Protein AF-C5F2N8-F1 (afdb_monomer)

Secondary structure (DSSP, 8-state):
-EEEEES-GGGT--HHHHHHHHHHHHH-TT-EEEEES-S-HHHHHHHHHHTT-GGGEEEEES--HHHHTTT-SEEE--SSS--SHHHHHHHHTT-EEEB---SHHHHHHHHS---HHHHHHHTSSSEEEEETTGGG--TT-BTHHHHHT-TTEEEEEEGGGTTGGGGS--TT-EEEEE-TTS-HHHH-SEEEEEETTEEEEEEE--SSS--SGGGGGGGB-SSHHHHHIIIIIIHH-GGGB-TTS-BGGGGGB-SSHHHHHHHHHHHHH-HHHHHHHHHHHHHHHHHHHHHHHHHHHHHHHHHH-

Organism: NCBI:txid537972

Structure (mmCIF, N/CA/C/O backbone):
data_AF-C5F2N8-F1
#
_entry.id   AF-C5F2N8-F1
#
loop_
_atom_site.group_PDB
_atom_site.id
_atom_site.type_symbol
_atom_site.label_atom_id
_atom_site.label_alt_id
_atom_site.label_comp_id
_atom_site.label_asym_id
_atom_site.label_entity_id
_atom_site.label_seq_id
_atom_site.pdbx_PDB_ins_code
_atom_site.Cartn_x
_atom_site.Cartn_y
_atom_site.Cartn_z
_atom_site.occupancy
_atom_site.B_iso_or_equiv
_atom_site.auth_seq_id
_atom_site.auth_comp_id
_atom_site.auth_asym_id
_atom_site.auth_atom_id
_atom_site.pdbx_PDB_model_num
ATOM 1 N N . MET A 1 1 ? -22.319 -1.283 13.330 1.00 95.25 1 MET A N 1
ATOM 2 C CA . MET A 1 1 ? -20.998 -1.662 12.779 1.00 95.25 1 MET A CA 1
ATOM 3 C C . MET A 1 1 ? -20.092 -2.014 13.938 1.00 95.25 1 MET A C 1
ATOM 5 O O . MET A 1 1 ? -20.030 -1.238 14.888 1.00 95.25 1 MET A O 1
ATOM 9 N N . VAL A 1 2 ? -19.415 -3.150 13.874 1.00 98.00 2 VAL A N 1
ATOM 10 C CA . VAL A 1 2 ? -18.443 -3.588 14.873 1.00 98.00 2 VAL A CA 1
ATOM 11 C C . VAL A 1 2 ? -17.042 -3.344 14.330 1.00 98.00 2 VAL A C 1
ATOM 13 O O . VAL A 1 2 ? -16.569 -4.044 13.438 1.00 98.00 2 VAL A O 1
ATOM 16 N N . LEU A 1 3 ? -16.379 -2.330 14.866 1.00 98.56 3 LEU A N 1
ATOM 17 C CA . LEU A 1 3 ? -14.953 -2.113 14.661 1.00 98.56 3 LEU A CA 1
ATOM 18 C C . LEU A 1 3 ? -14.189 -2.932 15.696 1.00 98.56 3 LEU A C 1
ATOM 20 O O . LEU A 1 3 ? -14.702 -3.174 16.794 1.00 98.56 3 LEU A O 1
ATOM 24 N N . GLY A 1 4 ? -12.961 -3.336 15.401 1.00 97.88 4 GLY A N 1
ATOM 25 C CA . GLY A 1 4 ? -12.173 -3.952 16.453 1.00 97.88 4 GLY A CA 1
ATOM 26 C C . GLY A 1 4 ? -10.775 -4.371 16.074 1.00 97.88 4 GLY A C 1
ATOM 27 O O . GLY A 1 4 ? -10.353 -4.297 14.925 1.00 97.88 4 GLY A O 1
ATOM 28 N N . VAL A 1 5 ? -10.071 -4.832 17.094 1.00 97.62 5 VAL A N 1
ATOM 29 C CA . VAL A 1 5 ? -8.717 -5.360 17.013 1.00 97.62 5 VAL A CA 1
ATOM 30 C C . VAL A 1 5 ? -8.588 -6.511 18.001 1.00 97.62 5 VAL A C 1
ATOM 32 O O . VAL A 1 5 ? -9.174 -6.492 19.087 1.00 97.62 5 VAL A O 1
ATOM 35 N N . ILE A 1 6 ? -7.821 -7.525 17.614 1.00 96.94 6 ILE A N 1
ATOM 36 C CA . ILE A 1 6 ? -7.491 -8.666 18.465 1.00 96.94 6 ILE A CA 1
ATOM 37 C C . ILE A 1 6 ? -5.971 -8.703 18.612 1.00 96.94 6 ILE A C 1
ATOM 39 O O . ILE A 1 6 ? -5.255 -8.712 17.610 1.00 96.94 6 ILE A O 1
ATOM 43 N N . GLY A 1 7 ? -5.460 -8.713 19.841 1.00 94.88 7 GLY A N 1
ATOM 44 C CA . GLY A 1 7 ? -4.021 -8.784 20.090 1.00 94.88 7 GLY A CA 1
ATOM 45 C C . GLY A 1 7 ? -3.611 -8.250 21.458 1.00 94.88 7 GLY A C 1
ATOM 46 O O . GLY A 1 7 ? -4.431 -8.007 22.338 1.00 94.88 7 GLY A O 1
ATOM 47 N N . ARG A 1 8 ? -2.306 -8.053 21.661 1.00 95.06 8 ARG A N 1
ATOM 48 C CA . ARG A 1 8 ? -1.803 -7.448 22.903 1.00 95.06 8 ARG A CA 1
ATOM 49 C C . ARG A 1 8 ? -2.293 -6.003 23.014 1.00 95.06 8 ARG A C 1
ATOM 51 O O . ARG A 1 8 ? -1.958 -5.178 22.165 1.00 95.06 8 ARG A O 1
ATOM 58 N N . LEU A 1 9 ? -2.984 -5.674 24.104 1.00 96.06 9 LEU A N 1
ATOM 59 C CA . LEU A 1 9 ? -3.576 -4.350 24.325 1.00 96.06 9 LEU A CA 1
ATOM 60 C C . LEU A 1 9 ? -2.536 -3.240 24.516 1.00 96.06 9 LEU A C 1
ATOM 62 O O . LEU A 1 9 ? -2.872 -2.076 24.359 1.00 96.06 9 LEU A O 1
ATOM 66 N N . VAL A 1 10 ? -1.262 -3.574 24.752 1.00 95.69 10 VAL A N 1
ATOM 67 C CA . VAL A 1 10 ? -0.164 -2.586 24.709 1.00 95.69 10 VAL A CA 1
ATOM 68 C C . VAL A 1 10 ? -0.101 -1.836 23.371 1.00 95.69 10 VAL A C 1
ATOM 70 O O . VAL A 1 10 ? 0.328 -0.694 23.335 1.00 95.69 10 VAL A O 1
ATOM 73 N N . LYS A 1 11 ? -0.559 -2.456 22.273 1.00 95.81 11 LYS A N 1
ATOM 74 C CA . LYS A 1 11 ? -0.617 -1.826 20.946 1.00 95.81 11 LYS A CA 1
ATOM 75 C C . LYS A 1 11 ? -1.822 -0.897 20.774 1.00 95.81 11 LYS A C 1
ATOM 77 O O . LYS A 1 11 ? -1.799 -0.016 19.928 1.00 95.81 11 LYS A O 1
ATOM 82 N N . VAL A 1 12 ? -2.870 -1.119 21.566 1.00 97.31 12 VAL A N 1
ATOM 83 C CA . VAL A 1 12 ? -4.069 -0.268 21.631 1.00 97.31 12 VAL A CA 1
ATOM 84 C C . VAL A 1 12 ? -3.825 0.938 22.537 1.00 97.31 12 VAL A C 1
ATOM 86 O O . VAL A 1 12 ? -4.457 1.972 22.357 1.00 97.31 12 VAL A O 1
ATOM 89 N N . ASP A 1 13 ? -2.902 0.823 23.495 1.00 96.62 13 ASP A N 1
ATOM 90 C CA . ASP A 1 13 ? -2.493 1.888 24.415 1.00 96.62 13 ASP A CA 1
ATOM 91 C C . ASP A 1 13 ? -1.618 2.961 23.729 1.00 96.62 13 ASP A C 1
ATOM 93 O O . ASP A 1 13 ? -0.483 3.223 24.118 1.00 96.62 13 ASP A O 1
ATOM 97 N N . SER A 1 14 ? -2.161 3.577 22.682 1.00 96.56 14 SER A N 1
ATOM 98 C CA . SER A 1 14 ? -1.567 4.657 21.893 1.00 96.56 14 SER A CA 1
ATOM 99 C C . SER A 1 14 ? -2.566 5.810 21.837 1.00 96.56 14 SER A C 1
ATOM 101 O O . SER A 1 14 ? -3.718 5.607 21.449 1.00 96.56 14 SER A O 1
ATOM 103 N N . ASP A 1 15 ? -2.147 7.002 22.268 1.00 97.75 15 ASP A N 1
ATOM 104 C CA . ASP A 1 15 ? -3.034 8.173 22.319 1.00 97.75 15 ASP A CA 1
ATOM 105 C C . ASP A 1 15 ? -3.499 8.556 20.910 1.00 97.75 15 ASP A C 1
ATOM 107 O O . ASP A 1 15 ? -4.699 8.634 20.669 1.00 97.75 15 ASP A O 1
ATOM 111 N N . GLU A 1 16 ? -2.568 8.636 19.956 1.00 97.06 16 GLU A N 1
ATOM 112 C CA . GLU A 1 16 ? -2.851 8.954 18.551 1.00 97.06 16 GLU A CA 1
ATOM 113 C C . GLU A 1 16 ? -3.837 7.955 17.910 1.00 97.06 16 GLU A C 1
ATOM 115 O O . GLU A 1 16 ? -4.793 8.339 17.231 1.00 97.06 16 GLU A O 1
ATOM 120 N N . TYR A 1 17 ? -3.653 6.654 18.166 1.00 98.06 17 TYR A N 1
ATOM 121 C CA . TYR A 1 17 ? -4.560 5.620 17.662 1.00 98.06 17 TYR A CA 1
ATOM 122 C C . TYR A 1 17 ? -5.960 5.742 18.274 1.00 98.06 17 TYR A C 1
ATOM 124 O O . TYR A 1 17 ? -6.962 5.721 17.555 1.00 98.06 17 TYR A O 1
ATOM 132 N N . LEU A 1 18 ? -6.052 5.879 19.601 1.00 98.56 18 LEU A N 1
ATOM 133 C CA . LEU A 1 18 ? -7.335 5.987 20.297 1.00 98.56 18 LEU A CA 1
ATOM 134 C C . LEU A 1 18 ? -8.077 7.275 19.933 1.00 98.56 18 LEU A C 1
ATOM 136 O O . LEU A 1 18 ? -9.303 7.248 19.824 1.00 98.56 18 LEU A O 1
ATOM 140 N N . GLU A 1 19 ? -7.362 8.374 19.700 1.00 98.62 19 GLU A N 1
ATOM 141 C CA . GLU A 1 19 ? -7.921 9.621 19.175 1.00 98.62 19 GLU A CA 1
ATOM 142 C C . GLU A 1 19 ? -8.547 9.408 17.794 1.00 98.62 19 GLU A C 1
ATOM 144 O O . GLU A 1 19 ? -9.703 9.788 17.598 1.00 98.62 19 GLU A O 1
ATOM 149 N N . CYS A 1 20 ? -7.865 8.704 16.882 1.00 98.50 20 CYS A N 1
ATOM 150 C CA . CYS A 1 20 ? -8.416 8.352 15.568 1.00 98.50 20 CYS A CA 1
ATOM 151 C C . CYS A 1 20 ? -9.681 7.490 15.672 1.00 98.50 20 CYS A C 1
ATOM 153 O O . CYS A 1 20 ? -10.677 7.739 14.985 1.00 98.50 20 CYS A O 1
ATOM 155 N N . ILE A 1 21 ? -9.672 6.479 16.546 1.00 98.62 21 ILE A N 1
ATOM 156 C CA . ILE A 1 21 ? -10.856 5.649 16.796 1.00 98.62 21 ILE A CA 1
ATOM 157 C C . ILE A 1 21 ? -11.996 6.497 17.371 1.00 98.62 21 ILE A C 1
ATOM 159 O O . ILE A 1 21 ? -13.133 6.388 16.908 1.00 98.62 21 ILE A O 1
ATOM 163 N N . ALA A 1 22 ? -11.710 7.380 18.328 1.00 98.69 22 ALA A N 1
ATOM 164 C CA . ALA A 1 22 ? -12.715 8.237 18.945 1.00 98.69 22 ALA A CA 1
ATOM 165 C C . ALA A 1 22 ? -13.333 9.228 17.952 1.00 98.69 22 ALA A C 1
ATOM 167 O O . ALA A 1 22 ? -14.555 9.373 17.917 1.00 98.69 22 ALA A O 1
ATOM 168 N N . GLU A 1 23 ? -12.506 9.873 17.130 1.00 98.62 23 GLU A N 1
ATOM 169 C CA . GLU A 1 23 ? -12.897 10.728 16.004 1.00 98.62 23 GLU A CA 1
ATOM 170 C C . GLU A 1 23 ? -13.924 10.035 15.099 1.00 98.62 23 GLU A C 1
ATOM 172 O O . GLU A 1 23 ? -15.019 10.554 14.857 1.00 98.62 23 GLU A O 1
ATOM 177 N N . VAL A 1 24 ? -13.602 8.823 14.641 1.00 98.50 24 VAL A N 1
ATOM 178 C CA . VAL A 1 24 ? -14.479 8.033 13.771 1.00 98.50 24 VAL A CA 1
ATOM 179 C C . VAL A 1 24 ? -15.755 7.629 14.505 1.00 98.50 24 VAL A C 1
ATOM 181 O O . VAL A 1 24 ? -16.854 7.827 13.989 1.00 98.50 24 VAL A O 1
ATOM 184 N N . MET A 1 25 ? -15.652 7.100 15.725 1.00 98.50 25 MET A N 1
ATOM 185 C CA . MET A 1 25 ? -16.820 6.653 16.487 1.00 98.50 25 MET A CA 1
ATOM 186 C C . MET A 1 25 ? -17.782 7.796 16.826 1.00 98.50 25 MET A C 1
ATOM 188 O O . MET A 1 25 ? -18.986 7.559 16.938 1.00 98.50 25 MET A O 1
ATOM 192 N N . LYS A 1 26 ? -17.288 9.025 17.014 1.00 98.00 26 LYS A N 1
ATOM 193 C CA . LYS A 1 26 ? -18.125 10.222 17.211 1.00 98.00 26 LYS A CA 1
ATOM 194 C C . LYS A 1 26 ? -18.878 10.599 15.936 1.00 98.00 26 LYS A C 1
ATOM 196 O O . LYS A 1 26 ? -20.054 10.939 16.018 1.00 98.00 26 LYS A O 1
ATOM 201 N N . LYS A 1 27 ? -18.231 10.484 14.770 1.00 97.88 27 LYS A N 1
ATOM 202 C CA . LYS A 1 27 ? -18.851 10.705 13.448 1.00 97.88 27 LYS A CA 1
ATOM 203 C C . LYS A 1 27 ? -19.888 9.626 13.100 1.00 97.88 27 LYS A C 1
ATOM 205 O O . LYS A 1 27 ? -20.862 9.918 12.413 1.00 97.88 27 LYS A O 1
ATOM 210 N N . HIS A 1 28 ? -19.713 8.405 13.607 1.00 97.94 28 HIS A N 1
ATOM 211 C CA . HIS A 1 28 ? -20.566 7.248 13.316 1.00 97.94 28 HIS A CA 1
ATOM 212 C C . HIS A 1 28 ? -21.188 6.674 14.598 1.00 97.94 28 HIS A C 1
ATOM 214 O O . HIS A 1 28 ? -20.708 5.696 15.165 1.00 97.94 28 HIS A O 1
ATOM 220 N N . SER A 1 29 ? -22.289 7.263 15.071 1.00 94.94 29 SER A N 1
ATOM 221 C CA . SER A 1 29 ? -22.898 6.930 16.376 1.00 94.94 29 SER A CA 1
ATOM 222 C C . SER A 1 29 ? -23.304 5.455 16.546 1.00 94.94 29 SER A C 1
ATOM 224 O O . SER A 1 29 ? -23.266 4.936 17.660 1.00 94.94 29 SER A O 1
ATOM 226 N N . ASN A 1 30 ? -23.602 4.753 15.447 1.00 95.44 30 ASN A N 1
ATOM 227 C CA . ASN A 1 30 ? -23.986 3.333 15.428 1.00 95.44 30 ASN A CA 1
ATOM 228 C C . ASN A 1 30 ? -22.791 2.353 15.351 1.00 95.44 30 ASN A C 1
ATOM 230 O O . ASN A 1 30 ? -22.960 1.169 15.022 1.00 95.44 30 ASN A O 1
ATOM 234 N N . THR A 1 31 ? -21.565 2.827 15.592 1.00 98.00 31 THR A N 1
ATOM 235 C CA . THR A 1 31 ? -20.382 1.965 15.716 1.00 98.00 31 THR A CA 1
ATOM 236 C C . THR A 1 31 ? -20.127 1.593 17.168 1.00 98.00 31 THR A C 1
ATOM 238 O O . THR A 1 31 ? -20.209 2.451 18.049 1.00 98.00 31 THR A O 1
ATOM 241 N N . ILE A 1 32 ? -19.700 0.358 17.396 1.00 98.62 32 ILE A N 1
ATOM 242 C CA . ILE A 1 32 ? -19.003 -0.045 18.620 1.00 98.62 32 ILE A CA 1
ATOM 243 C C . ILE A 1 32 ? -17.564 -0.427 18.276 1.00 98.62 32 ILE A C 1
ATOM 245 O O . ILE A 1 32 ? -17.276 -0.753 17.121 1.00 98.62 32 ILE A O 1
ATOM 249 N N . PHE A 1 33 ? -16.682 -0.405 19.269 1.00 98.69 33 PHE A N 1
ATOM 250 C CA . PHE A 1 33 ? -15.300 -0.846 19.133 1.00 98.69 33 PHE A CA 1
ATOM 251 C C . PHE A 1 33 ? -14.996 -1.975 20.116 1.00 98.69 33 PHE A C 1
ATOM 253 O O . PHE A 1 33 ? -15.305 -1.858 21.300 1.00 98.69 33 PHE A O 1
ATOM 260 N N . ILE A 1 34 ? -14.383 -3.056 19.635 1.00 98.31 34 ILE A N 1
ATOM 261 C CA . ILE A 1 34 ? -13.931 -4.184 20.453 1.00 98.31 34 ILE A CA 1
ATOM 262 C C . ILE A 1 34 ? -12.401 -4.238 20.430 1.00 98.31 34 ILE A C 1
ATOM 264 O O . ILE A 1 34 ? -11.801 -4.523 19.396 1.00 98.31 34 ILE A O 1
ATOM 268 N N . ALA A 1 35 ? -11.771 -4.018 21.581 1.00 98.00 35 ALA A N 1
ATOM 269 C CA . ALA A 1 35 ? -10.348 -4.258 21.801 1.00 98.00 35 ALA A CA 1
ATOM 270 C C . ALA A 1 35 ? -10.173 -5.553 22.607 1.00 98.00 35 ALA A C 1
ATOM 272 O O . ALA A 1 35 ? -10.235 -5.547 23.840 1.00 98.00 35 ALA A O 1
ATOM 273 N N . ALA A 1 36 ? -9.992 -6.677 21.914 1.00 97.25 36 ALA A N 1
ATOM 274 C CA . ALA A 1 36 ? -9.863 -7.986 22.544 1.00 97.25 36 ALA A CA 1
ATOM 275 C C . ALA A 1 36 ? -8.393 -8.388 22.738 1.00 97.25 36 ALA A C 1
ATOM 27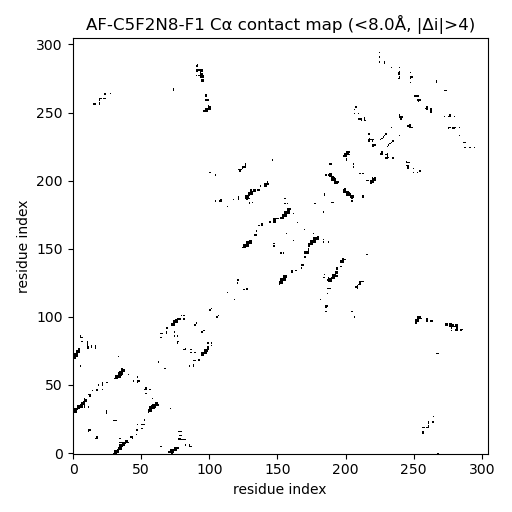7 O O . ALA A 1 36 ? -7.566 -8.254 21.836 1.00 97.25 36 ALA A O 1
ATOM 278 N N . GLY A 1 37 ? -8.080 -8.921 23.916 1.00 95.12 37 GLY A N 1
ATOM 279 C CA . GLY A 1 37 ? -6.768 -9.429 24.293 1.00 95.12 37 GLY A CA 1
ATOM 280 C C . GLY A 1 37 ? -6.357 -9.048 25.713 1.00 95.12 37 GLY A C 1
ATOM 281 O O . GLY A 1 37 ? -7.192 -8.755 26.567 1.00 95.12 37 GLY A O 1
ATOM 282 N N . SER A 1 38 ? -5.052 -9.079 25.978 1.00 92.50 38 SER A N 1
ATOM 283 C CA . SER A 1 38 ? -4.472 -8.860 27.308 1.00 92.50 38 SER A CA 1
ATOM 284 C C . SER A 1 38 ? -3.561 -7.630 27.359 1.00 92.50 38 SER A C 1
ATOM 286 O O . SER A 1 38 ? -2.875 -7.296 26.389 1.00 92.50 38 SER A O 1
ATOM 288 N N . GLY A 1 39 ? -3.545 -6.943 28.503 1.00 92.56 39 GLY A N 1
ATOM 289 C CA . GLY A 1 39 ? -2.697 -5.778 28.774 1.00 92.56 39 GLY A CA 1
ATOM 290 C C . GLY A 1 39 ? -3.293 -4.872 29.852 1.00 92.56 39 GLY A C 1
ATOM 291 O O . GLY A 1 39 ? -4.176 -5.288 30.601 1.00 92.56 39 GLY A O 1
ATOM 292 N N . ASN A 1 40 ? -2.812 -3.631 29.941 1.00 93.19 40 ASN A N 1
ATOM 293 C CA . ASN A 1 40 ? -3.209 -2.688 30.987 1.00 93.19 40 ASN A CA 1
ATOM 294 C C . ASN A 1 40 ? -4.565 -2.015 30.684 1.00 93.19 40 ASN A C 1
ATOM 296 O O . ASN A 1 40 ? -4.644 -0.839 30.329 1.00 93.19 40 ASN A O 1
ATOM 300 N N . MET A 1 41 ? -5.652 -2.780 30.819 1.00 96.19 41 MET A N 1
ATOM 301 C CA . MET A 1 41 ? -7.020 -2.313 30.556 1.00 96.19 41 MET A CA 1
ATOM 302 C C . MET A 1 41 ? -7.427 -1.074 31.376 1.00 96.19 41 MET A C 1
ATOM 304 O O . MET A 1 41 ? -8.097 -0.218 30.802 1.00 96.19 41 MET A O 1
ATOM 308 N N . PRO A 1 42 ? -7.048 -0.913 32.665 1.00 97.12 42 PRO A N 1
ATOM 309 C CA . PRO A 1 42 ? -7.367 0.303 33.418 1.00 97.12 42 PRO A CA 1
ATOM 310 C C . PRO A 1 42 ? -6.821 1.592 32.788 1.00 97.12 42 PRO A C 1
ATOM 312 O O . PRO A 1 42 ? -7.520 2.605 32.764 1.00 97.12 42 PRO A O 1
ATOM 315 N N . VAL A 1 43 ? -5.599 1.560 32.240 1.00 97.25 43 VAL A N 1
ATOM 316 C CA . VAL A 1 43 ? -4.996 2.728 31.574 1.00 97.25 43 VAL A CA 1
ATOM 317 C C . VAL A 1 43 ? -5.766 3.085 30.307 1.00 97.25 43 VAL A C 1
ATOM 319 O O . VAL A 1 43 ? -6.170 4.236 30.143 1.00 97.25 43 VAL A O 1
ATOM 322 N N . ILE A 1 44 ? -6.050 2.093 29.460 1.00 97.94 44 ILE A N 1
ATOM 323 C CA . ILE A 1 44 ? -6.830 2.289 28.230 1.00 97.94 44 ILE A CA 1
ATOM 324 C C . ILE A 1 44 ? -8.236 2.798 28.570 1.00 97.94 44 ILE A C 1
ATOM 326 O O . ILE A 1 44 ? -8.709 3.743 27.944 1.00 97.94 44 ILE A O 1
ATOM 330 N N . ARG A 1 45 ? -8.877 2.244 29.612 1.00 97.88 45 ARG A N 1
ATOM 331 C CA . ARG A 1 45 ? -10.205 2.668 30.084 1.00 97.88 45 ARG A CA 1
ATOM 332 C C . ARG A 1 45 ? -10.240 4.162 30.414 1.00 97.88 45 ARG A C 1
ATOM 334 O O . ARG A 1 45 ? -11.092 4.884 29.908 1.00 97.88 45 ARG A O 1
ATOM 341 N N . LYS A 1 46 ? -9.251 4.647 31.167 1.00 98.25 46 LYS A N 1
ATOM 342 C CA . LYS A 1 46 ? -9.121 6.072 31.502 1.00 98.25 46 LYS A CA 1
ATOM 343 C C . LYS A 1 46 ? -8.966 6.957 30.258 1.00 98.25 46 LYS A C 1
ATOM 345 O O . LYS A 1 46 ? -9.466 8.081 30.243 1.00 98.25 46 LYS A O 1
ATOM 350 N N . LYS A 1 47 ? -8.269 6.484 29.218 1.00 98.44 47 LYS A N 1
ATOM 351 C CA . LYS A 1 47 ? -8.116 7.213 27.947 1.00 98.44 47 LYS A CA 1
ATOM 352 C C . LYS A 1 47 ? -9.440 7.281 27.180 1.00 98.44 47 LYS A C 1
ATOM 354 O O . LYS A 1 47 ? -9.862 8.369 26.799 1.00 98.44 47 LYS A O 1
ATOM 359 N N . VAL A 1 48 ? -10.144 6.158 27.023 1.00 98.12 48 VAL A N 1
ATOM 360 C CA . VAL A 1 48 ? -11.428 6.118 26.292 1.00 98.12 48 VAL A CA 1
ATOM 361 C C . VAL A 1 48 ? -12.557 6.866 27.011 1.00 98.12 48 VAL A C 1
ATOM 363 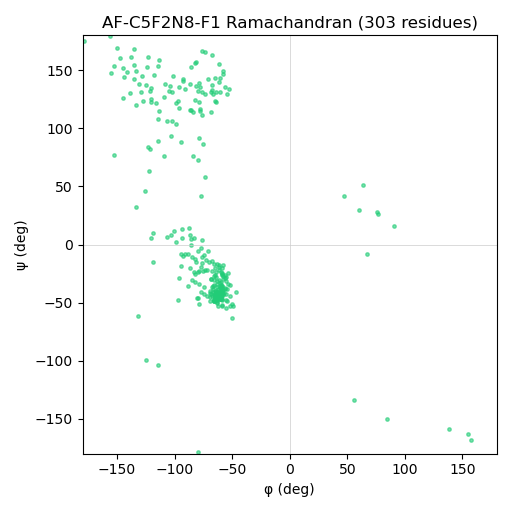O O . VAL A 1 48 ? -13.428 7.436 26.351 1.00 98.12 48 VAL A O 1
ATOM 366 N N . GLU A 1 49 ? -12.525 6.926 28.346 1.00 98.38 49 GLU A N 1
ATOM 367 C CA . GLU A 1 49 ? -13.412 7.772 29.157 1.00 98.38 49 GLU A CA 1
ATOM 368 C C . GLU A 1 49 ? -13.190 9.256 28.861 1.00 98.38 49 GLU A C 1
ATOM 370 O O . GLU A 1 49 ? -14.142 9.958 28.527 1.00 98.38 49 GLU A O 1
ATOM 375 N N . LYS A 1 50 ? -11.934 9.723 28.888 1.00 98.44 50 LYS A N 1
ATOM 376 C CA . LYS A 1 50 ? -11.585 11.109 28.523 1.00 98.44 50 LYS A CA 1
ATOM 377 C C . LYS A 1 50 ? -11.988 11.458 27.092 1.00 98.44 50 LYS A C 1
ATOM 379 O O . LYS A 1 50 ? -12.395 12.583 26.824 1.00 98.44 50 LYS A O 1
ATOM 384 N N . LEU A 1 51 ? -11.884 10.495 26.178 1.00 98.50 51 LEU A N 1
ATOM 385 C CA . LEU A 1 51 ? -12.275 10.663 24.780 1.00 98.50 51 LEU A CA 1
ATOM 386 C C . LEU A 1 51 ? -13.798 10.626 24.572 1.00 98.50 51 LEU A C 1
ATOM 388 O O . LEU A 1 51 ? -14.256 10.982 23.484 1.00 98.50 51 LEU A O 1
ATOM 392 N N . GLY A 1 52 ? -14.585 10.241 25.583 1.00 98.06 52 GLY A N 1
ATOM 393 C CA . GLY A 1 52 ? -16.048 10.226 25.533 1.00 98.06 52 GLY A CA 1
ATOM 394 C C . GLY A 1 52 ? -16.641 9.066 24.727 1.00 98.06 52 GLY A C 1
ATOM 395 O O . GLY A 1 52 ? -17.719 9.214 24.154 1.00 98.06 52 GLY A O 1
ATOM 396 N N . ILE A 1 53 ? -15.942 7.927 24.639 1.00 98.12 53 ILE A N 1
ATOM 397 C CA . ILE A 1 53 ? -16.386 6.753 23.859 1.00 98.12 53 ILE A CA 1
ATOM 398 C C . ILE A 1 53 ? -16.569 5.475 24.696 1.00 98.12 53 ILE A C 1
ATOM 400 O O . ILE A 1 53 ? -16.868 4.426 24.130 1.00 98.12 53 ILE A O 1
ATOM 404 N N . SER A 1 54 ? -16.423 5.559 26.025 1.00 97.69 54 SER A N 1
ATOM 405 C CA . SER A 1 54 ? -16.427 4.407 26.949 1.00 97.69 54 SER A CA 1
ATOM 406 C C . SER A 1 54 ? -17.646 3.485 26.784 1.00 97.69 54 SER A C 1
ATOM 408 O O . SER A 1 54 ? -17.483 2.276 26.651 1.00 97.69 54 SER A O 1
ATOM 410 N N . GLU A 1 55 ? -18.854 4.049 26.661 1.00 97.81 55 GLU A N 1
ATOM 411 C CA . GLU A 1 55 ? -20.117 3.294 26.512 1.00 97.81 55 GLU A CA 1
ATOM 412 C C . GLU A 1 55 ? -20.185 2.409 25.255 1.00 97.81 55 GLU A C 1
ATOM 414 O O . GLU A 1 55 ? -21.006 1.500 25.159 1.00 97.81 55 GLU A O 1
ATOM 419 N N . ARG A 1 56 ? -19.335 2.681 24.259 1.00 98.25 56 ARG A N 1
ATOM 420 C CA . ARG A 1 56 ? -19.277 1.940 22.990 1.00 98.25 56 ARG A CA 1
ATOM 421 C C . ARG A 1 56 ? -17.919 1.277 22.761 1.00 98.25 56 ARG A C 1
ATOM 423 O O . ARG A 1 56 ? -17.675 0.786 21.658 1.00 98.25 56 ARG A O 1
ATOM 430 N N . PHE A 1 57 ? -17.045 1.267 23.768 1.00 98.56 57 PHE A N 1
ATOM 431 C CA . PHE A 1 57 ? -15.703 0.695 23.704 1.00 98.56 57 PHE A CA 1
ATOM 432 C C . PHE A 1 57 ? -15.589 -0.504 24.652 1.00 98.56 57 PHE A C 1
ATOM 434 O O . PHE A 1 57 ? -15.528 -0.370 25.874 1.00 98.56 57 PHE A O 1
ATOM 441 N N . PHE A 1 58 ? -15.533 -1.701 24.079 1.00 98.12 58 PHE A N 1
ATOM 442 C CA . PHE A 1 58 ? -15.555 -2.961 24.809 1.00 98.12 58 PHE A CA 1
ATOM 443 C C . PHE A 1 58 ? -14.170 -3.596 24.848 1.00 98.12 58 PHE A C 1
ATOM 445 O O . PHE A 1 58 ? -13.504 -3.750 23.826 1.00 98.12 58 PHE A O 1
ATOM 452 N N . MET A 1 59 ? -13.758 -4.019 26.041 1.00 97.62 59 MET A N 1
ATOM 453 C CA . MET A 1 59 ? -12.520 -4.763 26.262 1.00 97.62 59 MET A CA 1
ATOM 454 C C . MET A 1 59 ? -12.862 -6.090 26.950 1.00 97.62 59 MET A C 1
ATOM 456 O O . MET A 1 59 ? -12.824 -6.151 28.178 1.00 97.62 59 MET A O 1
ATOM 460 N N . PRO A 1 60 ? -13.253 -7.139 26.201 1.00 96.56 60 PRO A N 1
ATOM 461 C CA . PRO A 1 60 ? -13.709 -8.408 26.779 1.00 96.56 60 PRO A CA 1
ATOM 462 C C . PRO A 1 60 ? -12.584 -9.237 27.425 1.00 96.56 60 PRO A C 1
ATOM 464 O O . PRO A 1 60 ? -12.857 -10.260 28.042 1.00 96.56 60 PRO A O 1
ATOM 467 N N . GLY A 1 61 ? -11.325 -8.809 27.302 1.00 95.88 61 GLY A N 1
ATOM 468 C CA . GLY A 1 61 ? -10.167 -9.590 27.729 1.00 95.88 61 GLY A CA 1
ATOM 469 C C . GLY A 1 61 ? -9.742 -10.583 26.651 1.00 95.88 61 GLY A C 1
ATOM 470 O O . GLY A 1 61 ? -9.905 -10.314 25.460 1.00 95.88 61 GLY A O 1
ATOM 471 N N . PHE A 1 62 ? -9.163 -11.711 27.061 1.00 93.44 62 PHE A N 1
ATOM 472 C CA . PHE A 1 62 ? -8.722 -12.762 26.143 1.00 93.44 62 PHE A CA 1
ATOM 473 C C . PHE A 1 62 ? -9.918 -13.442 25.461 1.00 93.44 62 PHE A C 1
ATOM 475 O O . PHE A 1 62 ? -10.915 -13.747 26.111 1.00 93.44 62 PHE A O 1
ATOM 482 N N . VAL A 1 63 ? -9.807 -13.687 24.155 1.00 93.06 63 VAL A N 1
ATOM 483 C CA . VAL A 1 63 ? -10.873 -14.267 23.327 1.00 93.06 63 VAL A CA 1
ATOM 484 C C . VAL A 1 63 ? -10.305 -15.304 22.367 1.00 93.06 63 VAL A C 1
ATOM 486 O O . VAL A 1 63 ? -9.112 -15.276 22.069 1.00 93.06 63 VAL A O 1
ATOM 489 N N . ASP A 1 64 ? -11.169 -16.167 21.834 1.00 90.75 64 ASP A N 1
ATOM 490 C CA . ASP A 1 64 ? -10.836 -17.003 20.681 1.00 90.75 64 ASP A CA 1
ATOM 491 C C . ASP A 1 64 ? -10.866 -16.148 19.392 1.00 90.75 64 ASP A C 1
ATOM 493 O O . ASP A 1 64 ? -11.951 -15.704 18.985 1.00 90.75 64 ASP A O 1
ATOM 497 N N . PRO A 1 65 ? -9.711 -15.890 18.741 1.00 87.75 65 PRO A N 1
ATOM 498 C CA . PRO A 1 65 ? -9.645 -15.077 17.529 1.00 87.75 65 PRO A CA 1
ATOM 499 C C . PRO A 1 65 ? -10.381 -15.712 16.343 1.00 87.75 65 PRO A C 1
ATOM 501 O O . PRO A 1 65 ? -10.904 -14.981 15.491 1.00 87.75 65 PRO A O 1
ATOM 504 N N . HIS A 1 66 ? -10.505 -17.043 16.320 1.00 87.94 66 HIS A N 1
ATOM 505 C CA . HIS A 1 66 ? -11.221 -17.758 15.273 1.00 87.94 66 HIS A CA 1
ATOM 506 C C . HIS A 1 66 ? -12.699 -17.374 15.272 1.00 87.94 66 HIS A C 1
ATOM 508 O O . HIS A 1 66 ? -13.260 -17.087 14.215 1.00 87.94 66 HIS A O 1
ATOM 514 N N . ILE A 1 67 ? -13.301 -17.283 16.461 1.00 89.94 67 ILE A N 1
ATOM 515 C CA . ILE A 1 67 ? -14.701 -16.893 16.653 1.00 89.94 67 ILE A CA 1
ATOM 516 C C . ILE A 1 67 ? -14.857 -15.372 16.539 1.00 89.94 67 ILE A C 1
ATOM 518 O O . ILE A 1 67 ? -15.683 -14.884 15.765 1.00 89.94 67 ILE A O 1
ATOM 522 N N . TYR A 1 68 ? -14.048 -14.601 17.273 1.00 91.81 68 TYR A N 1
ATOM 523 C CA . TYR A 1 68 ? -14.194 -13.141 17.340 1.00 91.81 68 TYR A CA 1
ATOM 524 C C . TYR A 1 68 ? -13.907 -12.444 16.009 1.00 91.81 68 TYR A C 1
ATOM 526 O O . TYR A 1 68 ? -14.508 -11.408 15.718 1.00 91.81 68 TYR A O 1
ATOM 534 N N . GLY A 1 69 ? -13.073 -13.036 15.150 1.00 91.69 69 GLY A N 1
ATOM 535 C CA . GLY A 1 69 ? -12.864 -12.544 13.791 1.00 91.69 69 GLY A CA 1
ATOM 536 C C . GLY A 1 69 ? -14.144 -12.514 12.942 1.00 91.69 69 GLY A C 1
ATOM 537 O O . GLY A 1 69 ? -14.234 -11.709 12.020 1.00 91.69 69 GLY A O 1
ATOM 538 N N . TYR A 1 70 ? -15.165 -13.322 13.259 1.00 92.81 70 TYR A N 1
ATOM 539 C CA . TYR A 1 70 ? -16.469 -13.268 12.584 1.00 92.81 70 TYR A CA 1
ATOM 540 C C . TYR A 1 70 ? -17.432 -12.220 13.163 1.00 92.81 70 TYR A C 1
ATOM 542 O O . TYR A 1 70 ? -18.452 -11.917 12.538 1.00 92.81 70 TYR A O 1
ATOM 550 N N . ILE A 1 71 ? -17.106 -11.630 14.313 1.00 94.00 71 ILE A N 1
ATOM 551 C CA . ILE A 1 71 ? -17.902 -10.574 14.954 1.00 94.00 71 ILE A CA 1
ATOM 552 C C . ILE A 1 71 ? -17.479 -9.192 14.435 1.00 94.00 71 ILE A C 1
ATOM 554 O O . ILE A 1 71 ? -18.319 -8.318 14.255 1.00 94.00 71 ILE A O 1
ATOM 558 N N . ILE A 1 72 ? -16.187 -9.000 14.161 1.00 96.50 72 ILE A N 1
ATOM 559 C CA . ILE A 1 72 ? -15.618 -7.719 13.718 1.00 96.50 72 ILE A CA 1
ATOM 560 C C . ILE A 1 72 ? -15.897 -7.486 12.223 1.00 96.50 72 ILE A C 1
ATOM 562 O O . ILE A 1 72 ? -15.496 -8.288 11.377 1.00 96.50 72 ILE A O 1
ATOM 566 N N . ASP A 1 73 ? -16.551 -6.373 11.886 1.00 96.19 73 ASP A N 1
ATOM 567 C CA . ASP A 1 73 ? -16.837 -5.960 10.504 1.00 96.19 73 ASP A CA 1
ATOM 568 C C . ASP A 1 73 ? -15.599 -5.369 9.811 1.00 96.19 73 ASP A C 1
ATOM 570 O O . ASP A 1 73 ? -15.365 -5.621 8.626 1.00 96.19 73 ASP A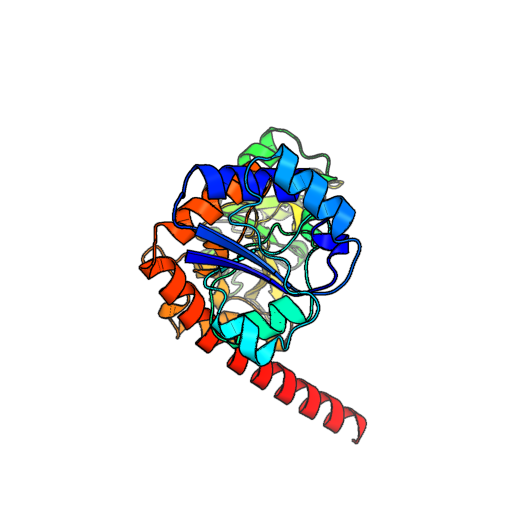 O 1
ATOM 574 N N . ILE A 1 74 ? -14.820 -4.564 10.546 1.00 97.56 74 ILE A N 1
ATOM 575 C CA . ILE A 1 74 ? -13.574 -3.947 10.075 1.00 97.56 74 ILE A CA 1
ATOM 576 C C . ILE A 1 74 ? -12.499 -4.131 11.142 1.00 97.56 74 ILE A C 1
ATOM 578 O O . ILE A 1 74 ? -12.652 -3.639 12.263 1.00 97.56 74 ILE A O 1
ATOM 582 N N . PHE A 1 75 ? -11.407 -4.805 10.784 1.00 97.50 75 PHE A N 1
ATOM 583 C CA . PHE A 1 75 ? -10.240 -4.895 11.657 1.00 97.50 75 PHE A CA 1
ATOM 584 C C . PHE A 1 75 ? -9.437 -3.594 11.577 1.00 97.50 75 PHE A C 1
ATOM 586 O O . PHE A 1 75 ? -8.928 -3.224 10.519 1.00 97.50 75 PHE A O 1
ATOM 593 N N . CYS A 1 76 ? -9.348 -2.887 12.695 1.00 98.00 76 CYS A N 1
ATOM 594 C CA . CYS A 1 76 ? -8.650 -1.617 12.824 1.00 98.00 76 CYS A CA 1
ATOM 595 C C . CYS A 1 76 ? -7.228 -1.880 13.314 1.00 98.00 76 CYS A C 1
ATOM 597 O O . CYS A 1 76 ? -6.985 -1.884 14.522 1.00 98.00 76 CYS A O 1
ATOM 599 N N . ASP A 1 77 ? -6.293 -2.120 12.393 1.00 96.88 77 ASP A N 1
ATOM 600 C CA . ASP A 1 77 ? -4.907 -2.376 12.768 1.00 96.88 77 ASP A CA 1
ATOM 601 C C . ASP A 1 77 ? -4.312 -1.169 13.507 1.00 96.88 77 ASP A C 1
ATOM 603 O O . ASP A 1 77 ? -4.621 -0.014 13.192 1.00 96.88 77 ASP A O 1
ATOM 607 N N . THR A 1 78 ? -3.524 -1.453 14.540 1.00 96.75 78 THR A N 1
ATOM 608 C CA . THR A 1 78 ? -3.002 -0.454 15.478 1.00 96.75 78 THR A CA 1
ATOM 609 C C . THR A 1 78 ? -1.766 0.247 14.928 1.00 96.75 78 THR A C 1
ATOM 611 O O . THR A 1 78 ? -1.031 -0.307 14.118 1.00 96.75 78 THR A O 1
ATOM 614 N N . PHE A 1 79 ? -1.487 1.456 15.409 1.00 94.88 79 PHE A N 1
ATOM 615 C CA . PHE A 1 79 ? -0.248 2.173 15.110 1.00 94.88 79 PHE A CA 1
ATOM 616 C C . PHE A 1 79 ? 0.214 2.987 16.338 1.00 94.88 79 PHE A C 1
ATOM 618 O O . PHE A 1 79 ? -0.610 3.330 17.192 1.00 94.88 79 PHE A O 1
ATOM 625 N N . PRO A 1 80 ? 1.529 3.235 16.501 1.00 91.06 80 PRO A N 1
ATOM 626 C CA . PRO A 1 80 ? 2.627 2.910 15.575 1.00 91.06 80 PRO A CA 1
ATOM 627 C C . PRO A 1 80 ? 2.982 1.413 15.510 1.00 91.06 80 PRO A C 1
ATOM 629 O O . PRO A 1 80 ? 3.671 0.976 14.591 1.00 91.06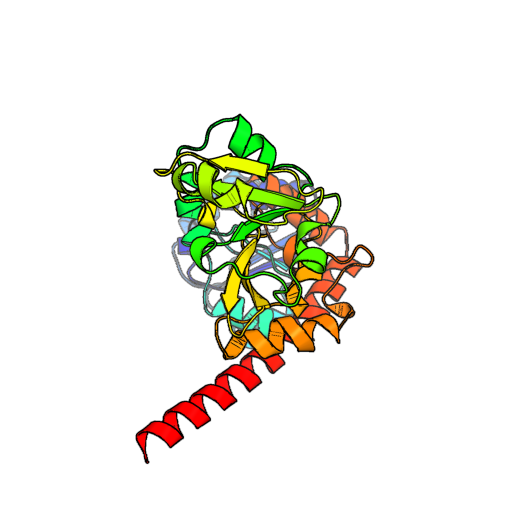 80 PRO A O 1
ATOM 632 N N . MET A 1 81 ? 2.493 0.602 16.454 1.00 91.44 81 MET A N 1
ATOM 633 C CA . MET A 1 81 ? 2.751 -0.839 16.477 1.00 91.44 81 MET A CA 1
ATOM 634 C C . MET A 1 81 ? 1.576 -1.637 15.889 1.00 91.44 81 MET A C 1
ATOM 636 O O . MET A 1 81 ? 0.576 -1.857 16.573 1.00 91.44 81 MET A O 1
ATOM 640 N N . GLY A 1 82 ? 1.727 -2.118 14.653 1.00 92.19 82 GLY A N 1
ATOM 641 C CA . GLY A 1 82 ? 0.748 -2.972 13.963 1.00 92.19 82 GLY A CA 1
ATOM 642 C C . GLY A 1 82 ? 0.586 -4.365 14.574 1.00 92.19 82 GLY A C 1
ATOM 643 O O . GLY A 1 82 ? 1.413 -4.839 15.366 1.00 92.19 82 GLY A O 1
ATOM 644 N N . GLN A 1 83 ? -0.504 -5.039 14.227 1.00 91.88 83 GLN A N 1
ATOM 645 C CA . GLN A 1 83 ? -0.757 -6.445 14.523 1.00 91.88 83 GLN A CA 1
ATOM 646 C C . GLN A 1 83 ? -0.042 -7.353 13.514 1.00 91.88 83 GLN A C 1
ATOM 648 O O . GLN A 1 83 ? 0.328 -6.942 12.423 1.00 91.88 83 GLN A O 1
ATOM 653 N N . GLY A 1 84 ? 0.204 -8.599 13.918 1.00 88.81 84 GLY A N 1
ATOM 654 C CA . GLY A 1 84 ? 0.855 -9.604 13.074 1.00 88.81 84 GLY A CA 1
ATOM 655 C C . GLY A 1 84 ? -0.117 -10.732 12.763 1.00 88.81 84 GLY A C 1
ATOM 656 O O . GLY A 1 84 ? -1.056 -10.569 11.988 1.00 88.81 84 GLY A O 1
ATOM 657 N N . GLU A 1 85 ? 0.064 -11.860 13.448 1.00 90.31 85 GLU A N 1
ATOM 658 C CA . GLU A 1 85 ? -0.728 -13.078 13.239 1.00 90.31 85 GLU A CA 1
ATOM 659 C C . GLU A 1 85 ? -2.242 -12.875 13.350 1.00 90.31 85 GLU A C 1
ATOM 661 O O . GLU A 1 85 ? -2.991 -13.427 12.552 1.00 90.31 85 GLU A O 1
ATOM 666 N N . SER A 1 86 ? -2.718 -12.042 14.280 1.00 92.19 86 SER A N 1
ATOM 667 C CA . SER A 1 86 ? -4.158 -11.798 14.430 1.00 92.19 86 SER A CA 1
ATOM 668 C C . SER A 1 86 ? -4.773 -11.076 13.229 1.00 92.19 86 SER A C 1
ATOM 670 O O . SER A 1 86 ? -5.902 -11.386 12.846 1.00 92.19 86 SER A O 1
ATOM 672 N N . LEU A 1 87 ? -4.033 -10.158 12.599 1.00 92.75 87 LEU A N 1
ATOM 673 C CA . LEU A 1 87 ? -4.453 -9.538 11.345 1.00 92.75 87 LEU A CA 1
ATOM 674 C C . LEU A 1 87 ? -4.411 -10.563 10.206 1.00 92.75 87 LEU A C 1
ATOM 676 O O . LEU A 1 87 ? -5.384 -10.681 9.467 1.00 92.75 87 LEU A O 1
ATOM 680 N N . SER A 1 88 ? -3.336 -11.353 10.104 1.00 89.94 88 SER A N 1
ATOM 681 C CA . SER A 1 88 ? -3.222 -12.432 9.111 1.00 89.94 88 SER A CA 1
ATOM 682 C C . SER A 1 88 ? -4.408 -13.402 9.196 1.00 89.94 88 SER A C 1
ATOM 684 O O . SER A 1 88 ? -5.079 -13.669 8.198 1.00 89.94 88 SER A O 1
ATOM 686 N N . GLU A 1 89 ? -4.752 -13.877 10.393 1.00 91.12 89 GLU A N 1
ATOM 687 C CA . GLU A 1 89 ? -5.882 -14.783 10.611 1.00 91.12 89 GLU A CA 1
ATOM 688 C C . GLU A 1 89 ? -7.234 -14.140 10.257 1.00 91.12 89 GLU A C 1
ATOM 690 O O . GLU A 1 89 ? -8.148 -14.812 9.766 1.00 91.12 89 GLU A O 1
ATOM 695 N N . PHE A 1 90 ? -7.377 -12.833 10.488 1.00 93.00 90 PHE A N 1
ATOM 696 C CA . PHE A 1 90 ? -8.559 -12.074 10.091 1.00 93.00 90 PHE A CA 1
ATOM 697 C C . PHE A 1 90 ? -8.652 -11.917 8.564 1.00 93.00 90 PHE A C 1
ATOM 699 O O . PHE A 1 90 ? -9.722 -12.122 7.988 1.00 93.00 90 PHE A O 1
ATOM 706 N N . MET A 1 91 ? -7.534 -11.643 7.883 1.00 90.56 91 MET A N 1
ATOM 707 C CA . MET A 1 91 ? -7.467 -11.543 6.419 1.00 90.56 91 MET A CA 1
ATOM 708 C C . MET A 1 91 ? -7.892 -12.846 5.733 1.00 90.56 91 MET A C 1
ATOM 710 O O . MET A 1 91 ? -8.631 -12.809 4.749 1.00 90.56 91 MET A O 1
ATOM 714 N N . HIS A 1 92 ? -7.514 -14.005 6.286 1.00 88.81 92 HIS A N 1
ATOM 715 C CA . HIS A 1 92 ? -7.927 -15.317 5.768 1.00 88.81 92 HIS A CA 1
ATOM 716 C C . HIS A 1 92 ? -9.442 -15.564 5.868 1.00 88.81 92 HIS A C 1
ATOM 718 O O . HIS A 1 92 ? -9.981 -16.376 5.116 1.00 88.81 92 HIS A O 1
ATOM 724 N N . LYS A 1 93 ? -10.162 -14.831 6.729 1.00 90.25 93 LYS A N 1
ATOM 725 C CA . LYS A 1 93 ? -11.636 -14.864 6.780 1.00 90.25 93 LYS A CA 1
ATOM 726 C C . LYS A 1 93 ? -12.278 -14.060 5.638 1.00 90.25 93 LYS A C 1
ATOM 728 O O . LYS A 1 93 ? -13.503 -14.063 5.500 1.00 90.25 93 LYS A O 1
ATOM 733 N N . GLY A 1 94 ? -11.474 -13.395 4.801 1.00 88.94 94 GLY A N 1
ATOM 734 C CA . GLY A 1 94 ? -11.944 -12.598 3.673 1.00 88.94 94 GLY A CA 1
ATOM 735 C C . GLY A 1 94 ? -12.776 -11.415 4.148 1.00 88.94 94 GLY A C 1
ATOM 736 O O . GLY A 1 94 ? -13.919 -11.253 3.718 1.00 88.94 94 GLY A O 1
ATOM 737 N N . ARG A 1 95 ? -12.234 -10.642 5.094 1.00 90.19 95 ARG A N 1
ATOM 738 C CA . ARG A 1 95 ? -12.881 -9.468 5.689 1.00 90.19 95 ARG A CA 1
ATOM 739 C C . ARG A 1 95 ? -12.025 -8.217 5.535 1.00 90.19 95 ARG A C 1
ATOM 741 O O . ARG A 1 95 ? -10.833 -8.286 5.251 1.00 90.19 95 ARG A O 1
ATOM 748 N N . CYS A 1 96 ? -12.673 -7.068 5.694 1.00 94.06 96 CYS A N 1
ATOM 749 C CA . CYS A 1 96 ? -12.062 -5.764 5.495 1.00 94.06 96 CYS A CA 1
ATOM 750 C C . CYS A 1 96 ? -11.217 -5.348 6.700 1.00 94.06 96 CYS A C 1
ATOM 752 O O . CYS A 1 96 ? -11.643 -5.493 7.844 1.00 94.06 96 CYS A O 1
ATOM 754 N N . TYR A 1 97 ? -10.060 -4.754 6.445 1.00 95.31 97 TYR A N 1
ATOM 755 C CA . TYR A 1 97 ? -9.207 -4.179 7.477 1.00 95.31 97 TYR A CA 1
ATOM 756 C C . TYR A 1 97 ? -8.694 -2.807 7.041 1.00 95.31 97 TYR A C 1
ATOM 758 O O . TYR A 1 97 ? -8.875 -2.404 5.892 1.00 95.31 97 TYR A O 1
ATOM 766 N N . ILE A 1 98 ? -8.104 -2.071 7.973 1.00 96.31 98 ILE A N 1
ATOM 767 C CA . ILE A 1 98 ? -7.384 -0.826 7.714 1.00 96.31 98 ILE A CA 1
ATOM 768 C C . ILE A 1 98 ? -6.083 -0.843 8.507 1.00 96.31 98 ILE A C 1
ATOM 770 O O . ILE A 1 98 ? -6.070 -1.318 9.641 1.00 96.31 98 ILE A O 1
ATOM 774 N N . TYR A 1 99 ? -5.009 -0.320 7.925 1.00 94.38 99 TYR A N 1
ATOM 775 C CA . TYR A 1 99 ? -3.721 -0.181 8.594 1.00 94.38 99 TYR A CA 1
ATOM 776 C C . TYR A 1 99 ? -2.970 1.056 8.096 1.00 94.38 99 TYR A C 1
ATOM 778 O O . TYR A 1 99 ? -3.269 1.583 7.021 1.00 94.38 99 TYR A O 1
ATOM 786 N N . ILE A 1 100 ? -1.995 1.513 8.882 1.00 91.31 100 ILE A N 1
ATOM 787 C CA . ILE A 1 100 ? -0.964 2.443 8.410 1.00 91.31 100 ILE A CA 1
ATOM 788 C C . ILE A 1 100 ? 0.274 1.609 8.080 1.00 91.31 100 ILE A C 1
ATOM 790 O O . ILE A 1 100 ? 0.752 0.904 8.975 1.00 91.31 100 ILE A O 1
ATOM 794 N N . PRO A 1 101 ? 0.792 1.637 6.837 1.00 84.06 101 PRO A N 1
ATOM 795 C CA . PRO A 1 101 ? 2.052 0.989 6.523 1.00 84.06 101 PRO A CA 1
ATOM 796 C C . PRO A 1 101 ? 3.155 1.473 7.457 1.00 84.06 101 PRO A C 1
ATOM 798 O O . PRO A 1 101 ? 3.356 2.669 7.644 1.00 84.06 101 PRO A O 1
ATOM 801 N N . ASN A 1 102 ? 3.864 0.522 8.047 1.00 81.81 102 ASN A N 1
ATOM 802 C CA . ASN A 1 102 ? 5.041 0.776 8.869 1.00 81.81 102 ASN A CA 1
ATOM 803 C C . ASN A 1 102 ? 6.172 -0.184 8.475 1.00 81.81 102 ASN A C 1
ATOM 805 O O . ASN A 1 102 ? 6.926 -0.670 9.314 1.00 81.81 102 ASN A O 1
ATOM 809 N N . ASP A 1 103 ? 6.205 -0.541 7.191 1.00 82.25 103 ASP A N 1
ATOM 810 C CA . ASP A 1 103 ? 7.260 -1.370 6.633 1.00 82.25 103 ASP A CA 1
ATOM 811 C C . ASP A 1 103 ? 8.549 -0.557 6.432 1.00 82.25 103 ASP A C 1
ATOM 813 O O . ASP A 1 103 ? 8.575 0.675 6.516 1.00 82.25 103 ASP A O 1
ATOM 817 N N . GLU A 1 104 ? 9.644 -1.276 6.195 1.00 84.94 104 GLU A N 1
ATOM 818 C CA . GLU A 1 104 ? 10.965 -0.690 5.966 1.00 84.94 104 GLU A CA 1
ATOM 819 C C . GLU A 1 104 ? 10.955 0.316 4.810 1.00 84.94 104 GLU A C 1
ATOM 821 O O . GLU A 1 104 ? 11.595 1.364 4.899 1.00 84.94 104 GLU A O 1
ATOM 826 N N . TYR A 1 105 ? 10.184 0.043 3.751 1.00 85.75 105 TYR A N 1
ATOM 827 C CA . TYR A 1 105 ? 10.030 0.969 2.634 1.00 85.75 105 TYR A CA 1
ATOM 828 C C . TYR A 1 105 ? 9.468 2.313 3.102 1.00 85.75 105 TYR A C 1
ATOM 830 O O . TYR A 1 105 ? 10.066 3.352 2.818 1.00 85.75 105 TYR A O 1
ATOM 838 N N . TYR A 1 106 ? 8.348 2.303 3.831 1.00 84.19 106 TYR A N 1
ATOM 839 C CA . TYR A 1 106 ? 7.683 3.523 4.276 1.00 84.19 106 TYR A CA 1
ATOM 840 C C . TYR A 1 106 ? 8.584 4.353 5.191 1.00 84.19 106 TYR A C 1
ATOM 842 O O . TYR A 1 106 ? 8.719 5.561 4.994 1.00 84.19 106 TYR A O 1
ATOM 850 N N . GLN A 1 107 ? 9.266 3.701 6.135 1.00 86.50 107 GLN A N 1
ATOM 851 C CA . GLN A 1 107 ? 10.213 4.374 7.026 1.00 86.50 107 GLN A CA 1
ATOM 852 C C . GLN A 1 107 ? 11.389 4.976 6.260 1.00 86.50 107 GLN A C 1
ATOM 854 O O . GLN A 1 107 ? 11.741 6.137 6.471 1.00 86.50 107 GLN A O 1
ATOM 859 N N . THR A 1 108 ? 11.946 4.227 5.308 1.00 89.94 108 THR A N 1
ATOM 860 C CA . THR A 1 108 ? 13.071 4.719 4.512 1.00 89.94 108 THR A CA 1
ATOM 861 C C . THR A 1 108 ? 12.644 5.883 3.619 1.00 89.94 108 THR A C 1
ATOM 863 O O . THR A 1 108 ? 13.360 6.878 3.545 1.00 89.94 108 THR A O 1
ATOM 866 N N . PHE A 1 109 ? 11.455 5.818 3.006 1.00 91.00 109 PHE A N 1
ATOM 867 C CA . PHE A 1 109 ? 10.896 6.918 2.218 1.00 91.00 109 PHE A CA 1
ATOM 868 C C . PHE A 1 109 ? 10.702 8.185 3.058 1.00 91.00 109 PHE A C 1
ATOM 870 O O . PHE A 1 109 ? 11.107 9.259 2.625 1.00 91.00 109 PHE A O 1
ATOM 877 N N . LEU A 1 110 ? 10.114 8.072 4.254 1.00 87.19 110 LEU A N 1
ATOM 878 C CA . LEU A 1 110 ? 9.900 9.224 5.138 1.00 87.19 110 LEU A CA 1
ATOM 879 C C . LEU A 1 110 ? 11.207 9.840 5.647 1.00 87.19 110 LEU A C 1
ATOM 881 O O . LEU A 1 110 ? 11.252 11.039 5.904 1.00 87.19 110 LEU A O 1
ATOM 885 N N . SER A 1 111 ? 12.252 9.028 5.806 1.00 89.88 111 SER A N 1
ATOM 886 C CA . SER A 1 111 ? 13.572 9.491 6.246 1.00 89.88 111 SER A CA 1
ATOM 887 C C . SER A 1 111 ? 14.439 10.069 5.122 1.00 89.88 111 SER A C 1
ATOM 889 O O . SER A 1 111 ? 15.477 10.665 5.400 1.00 89.88 111 SER A O 1
ATOM 891 N N . ALA A 1 112 ? 14.046 9.869 3.861 1.00 91.25 112 ALA A N 1
ATOM 892 C CA . ALA A 1 112 ? 14.826 10.295 2.710 1.00 91.25 112 ALA A CA 1
ATOM 893 C C . ALA A 1 112 ? 14.681 11.803 2.458 1.00 91.25 112 ALA A C 1
ATOM 895 O O . ALA A 1 112 ? 13.578 12.351 2.452 1.00 91.25 112 ALA A O 1
ATOM 896 N N . ASP A 1 113 ? 15.808 12.462 2.188 1.00 90.62 113 ASP A N 1
ATOM 897 C CA . ASP A 1 113 ? 15.863 13.893 1.882 1.00 90.62 113 ASP A CA 1
ATOM 898 C C . ASP A 1 113 ? 15.582 14.145 0.393 1.00 90.62 113 ASP A C 1
ATOM 900 O O . ASP A 1 113 ? 16.477 14.340 -0.431 1.00 90.62 113 ASP A O 1
ATOM 904 N N . PHE A 1 114 ? 14.308 14.050 0.014 1.00 94.44 114 PHE A N 1
ATOM 905 C CA . PHE A 1 114 ? 13.870 14.375 -1.339 1.00 94.44 114 PHE A CA 1
ATOM 906 C C . PHE A 1 114 ? 13.561 15.869 -1.475 1.00 94.44 114 PHE A C 1
ATOM 908 O O . PHE A 1 114 ? 12.873 16.462 -0.642 1.00 94.44 114 PHE A O 1
ATOM 915 N N . SER A 1 115 ? 13.977 16.468 -2.595 1.00 94.94 115 SER A N 1
ATOM 916 C CA . SER A 1 115 ? 13.565 17.831 -2.934 1.00 94.94 115 SER A CA 1
ATOM 917 C C . SER A 1 115 ? 12.042 17.929 -3.094 1.00 94.94 115 SER A C 1
ATOM 919 O O . SER A 1 115 ? 11.364 16.961 -3.451 1.00 94.94 115 SER A O 1
ATOM 921 N N . GLN A 1 116 ? 11.487 19.129 -2.893 1.00 95.44 116 GLN A N 1
ATOM 922 C CA . GLN A 1 116 ? 10.049 19.372 -3.079 1.00 95.44 116 GLN A CA 1
ATOM 923 C C . GLN A 1 116 ? 9.567 19.041 -4.498 1.00 95.44 116 GLN A C 1
ATOM 925 O O . GLN A 1 116 ? 8.429 18.619 -4.679 1.00 95.44 116 GLN A O 1
ATOM 930 N N . GLU A 1 117 ? 10.436 19.175 -5.501 1.00 95.56 117 GLU A N 1
ATOM 931 C CA . GLU A 1 117 ? 10.138 18.777 -6.878 1.00 95.56 117 GLU A CA 1
ATOM 932 C C . GLU A 1 117 ? 9.964 17.256 -7.007 1.00 95.56 117 GLU A C 1
ATOM 934 O O . GLU A 1 117 ? 8.961 16.795 -7.556 1.00 95.56 117 GLU A O 1
ATOM 939 N N . LEU A 1 118 ? 10.890 16.465 -6.450 1.00 95.94 118 LEU A N 1
ATOM 940 C CA . LEU A 1 118 ? 10.812 15.000 -6.481 1.00 95.94 118 LEU A CA 1
ATOM 941 C C . LEU A 1 118 ? 9.629 14.477 -5.658 1.00 95.94 118 LEU A C 1
ATOM 943 O O . LEU A 1 118 ? 8.939 13.550 -6.088 1.00 95.94 118 LEU A O 1
ATOM 947 N N . LEU A 1 119 ? 9.341 15.099 -4.512 1.00 95.00 119 LEU A N 1
ATOM 948 C CA . LEU A 1 119 ? 8.135 14.805 -3.736 1.00 95.00 119 LEU A CA 1
ATOM 949 C C . LEU A 1 119 ? 6.869 15.150 -4.527 1.00 95.00 119 LEU A C 1
ATOM 951 O O . LEU A 1 119 ? 5.943 14.341 -4.580 1.00 95.00 119 LEU A O 1
ATOM 955 N N . GLY A 1 120 ? 6.843 16.305 -5.197 1.00 95.31 120 GLY A N 1
ATOM 956 C CA . GLY A 1 120 ? 5.748 16.710 -6.077 1.00 95.31 120 GLY A CA 1
ATOM 957 C C . GLY A 1 120 ? 5.487 15.693 -7.190 1.00 95.31 120 GLY A C 1
ATOM 958 O O . GLY A 1 120 ? 4.334 15.342 -7.437 1.00 95.31 120 GLY A O 1
ATOM 959 N N . LEU A 1 121 ? 6.546 15.148 -7.798 1.00 95.12 121 LEU A N 1
ATOM 960 C CA . LEU A 1 121 ? 6.454 14.049 -8.764 1.00 95.12 121 LEU A CA 1
ATOM 961 C C . LEU A 1 121 ? 5.926 12.760 -8.126 1.00 95.12 121 LEU A C 1
ATOM 963 O O . LEU A 1 121 ? 5.026 12.122 -8.676 1.00 95.12 121 LEU A O 1
ATOM 967 N N . LYS A 1 122 ? 6.438 12.365 -6.953 1.00 94.19 122 LYS A N 1
ATOM 968 C CA . LYS A 1 122 ? 5.976 11.150 -6.265 1.00 94.19 122 LYS A CA 1
ATOM 969 C C . LYS A 1 122 ? 4.484 11.211 -5.964 1.00 94.19 122 LYS A C 1
ATOM 971 O O . LYS A 1 122 ? 3.784 10.226 -6.199 1.00 94.19 122 LYS A O 1
ATOM 976 N N . TYR A 1 123 ? 3.997 12.365 -5.519 1.00 92.94 123 TYR A N 1
ATOM 977 C CA . TYR A 1 123 ? 2.588 12.611 -5.216 1.00 92.94 123 TYR A CA 1
ATOM 978 C C . TYR A 1 123 ? 1.750 13.066 -6.426 1.00 92.94 123 TYR A C 1
ATOM 980 O O . TYR A 1 123 ? 0.580 13.414 -6.251 1.00 92.94 123 TYR A O 1
ATOM 988 N N . SER A 1 124 ? 2.293 13.039 -7.648 1.00 93.94 124 SER A N 1
ATOM 989 C CA . SER A 1 124 ? 1.527 13.301 -8.871 1.00 93.94 124 SER A CA 1
ATOM 990 C C . SER A 1 124 ? 0.724 12.064 -9.315 1.00 93.94 124 SER A C 1
ATOM 992 O O . SER A 1 124 ? 0.720 11.023 -8.654 1.00 93.94 124 SER A O 1
ATOM 994 N N . LYS A 1 125 ? 0.003 12.169 -10.440 1.00 91.69 125 LYS A N 1
ATOM 995 C CA . LYS A 1 125 ? -0.673 11.029 -11.089 1.00 91.69 125 LYS A CA 1
ATOM 996 C C . LYS A 1 125 ? 0.211 10.278 -12.091 1.00 91.69 125 LYS A C 1
ATOM 998 O O . LYS A 1 125 ? -0.203 9.222 -12.556 1.00 91.69 125 LYS A O 1
ATOM 1003 N N . GLU A 1 126 ? 1.401 10.795 -12.395 1.00 95.06 126 GLU A N 1
ATOM 1004 C CA . GLU A 1 126 ? 2.367 10.142 -13.282 1.00 95.06 126 GLU A CA 1
ATOM 1005 C C . GLU A 1 126 ? 2.981 8.915 -12.596 1.00 95.06 126 GLU A C 1
ATOM 1007 O O . GLU A 1 126 ? 3.252 8.931 -11.392 1.00 95.06 126 GLU A O 1
ATOM 1012 N N . VAL A 1 127 ? 3.223 7.850 -13.356 1.00 95.75 127 VAL A N 1
ATOM 1013 C CA . VAL A 1 127 ? 3.906 6.644 -12.886 1.00 95.75 127 VAL A CA 1
ATOM 1014 C C . VAL A 1 127 ? 5.412 6.835 -13.028 1.00 95.75 127 VAL A C 1
ATOM 1016 O O . VAL A 1 127 ? 5.935 6.939 -14.138 1.00 95.75 127 VAL A O 1
ATOM 1019 N N . LEU A 1 128 ? 6.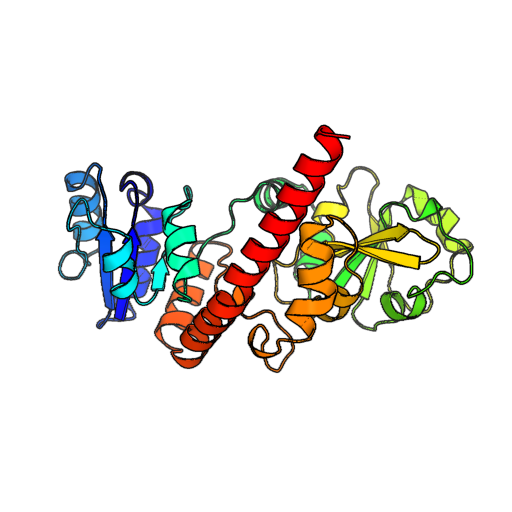112 6.848 -11.897 1.00 97.69 128 LEU A N 1
ATOM 1020 C CA . LEU A 1 128 ? 7.563 6.971 -11.852 1.00 97.69 128 LEU A CA 1
ATOM 1021 C C . LEU A 1 128 ? 8.197 5.591 -12.037 1.00 97.69 128 LEU A C 1
ATOM 1023 O O . LEU A 1 128 ? 8.055 4.712 -11.182 1.00 97.69 128 LEU A O 1
ATOM 1027 N N . ILE A 1 129 ? 8.903 5.412 -13.149 1.00 97.88 129 ILE A N 1
ATOM 1028 C CA . ILE A 1 129 ? 9.626 4.185 -13.479 1.00 97.88 129 ILE A CA 1
ATOM 1029 C C . ILE A 1 129 ? 11.118 4.398 -13.259 1.00 97.88 129 ILE A C 1
ATOM 1031 O O . ILE A 1 129 ? 11.677 5.407 -13.680 1.00 97.88 129 ILE A O 1
ATOM 1035 N N . TYR A 1 130 ? 11.772 3.413 -12.653 1.00 98.06 130 TYR A N 1
ATOM 1036 C CA . TYR A 1 130 ? 13.226 3.321 -12.586 1.00 98.06 130 TYR A CA 1
ATOM 1037 C C . TYR A 1 130 ? 13.698 2.024 -13.241 1.00 98.06 130 TYR A C 1
ATOM 1039 O O . TYR A 1 130 ? 13.120 0.969 -12.996 1.00 98.06 130 TYR A O 1
ATOM 1047 N N . ILE A 1 131 ? 14.739 2.094 -14.072 1.00 97.56 131 ILE A N 1
ATOM 1048 C CA . ILE A 1 131 ? 15.414 0.917 -14.631 1.00 97.56 131 ILE A CA 1
ATOM 1049 C C . ILE A 1 131 ? 16.754 0.786 -13.909 1.00 97.56 131 ILE A C 1
ATOM 1051 O O . ILE A 1 131 ? 17.649 1.601 -14.138 1.00 97.56 131 ILE A O 1
ATOM 1055 N N . SER A 1 132 ? 16.882 -0.192 -13.009 1.00 96.31 132 SER A N 1
ATOM 1056 C CA . SER A 1 132 ? 18.022 -0.262 -12.079 1.00 96.31 132 SER A CA 1
ATOM 1057 C C . SER A 1 132 ? 19.343 -0.653 -12.738 1.00 96.31 132 SER A C 1
ATOM 1059 O O . SER A 1 132 ? 20.396 -0.322 -12.204 1.00 96.31 132 SER A O 1
ATOM 1061 N N . ASN A 1 133 ? 19.285 -1.302 -13.901 1.00 95.81 133 ASN A N 1
ATOM 1062 C CA . ASN A 1 133 ? 20.435 -1.767 -14.676 1.00 95.81 133 ASN A CA 1
ATOM 1063 C C . ASN A 1 133 ? 20.408 -1.246 -16.127 1.00 95.81 133 ASN A C 1
ATOM 1065 O O . ASN A 1 133 ? 20.564 -2.004 -17.092 1.00 95.81 133 ASN A O 1
ATOM 1069 N N . LEU A 1 134 ? 20.134 0.054 -16.293 1.00 95.00 134 LEU A N 1
ATOM 1070 C CA . LEU A 1 134 ? 19.956 0.708 -17.596 1.00 95.00 134 LEU A CA 1
ATOM 1071 C C . LEU A 1 134 ? 21.161 0.532 -18.540 1.00 95.00 134 LEU A C 1
ATOM 1073 O O . LEU A 1 134 ? 20.987 0.485 -19.758 1.00 95.00 134 LEU A O 1
ATOM 1077 N N . GLU A 1 135 ? 22.370 0.383 -18.001 1.00 93.12 135 GLU A N 1
ATOM 1078 C CA . GLU A 1 135 ? 23.599 0.109 -18.750 1.00 93.12 135 GLU A CA 1
ATOM 1079 C C . GLU A 1 135 ? 23.547 -1.179 -19.583 1.00 93.12 135 GLU A C 1
ATOM 1081 O O . GLU A 1 135 ? 24.291 -1.312 -20.552 1.00 93.12 135 GLU A O 1
ATOM 1086 N N . GLN A 1 136 ? 22.646 -2.108 -19.253 1.00 94.38 136 GLN A N 1
ATOM 1087 C CA . GLN A 1 136 ? 22.452 -3.359 -19.989 1.00 94.38 136 GLN A CA 1
ATOM 1088 C C . GLN A 1 136 ? 21.549 -3.203 -21.222 1.00 94.38 136 GLN A C 1
ATOM 1090 O O . GLN A 1 136 ? 21.195 -4.199 -21.860 1.00 94.38 136 GLN A O 1
ATOM 1095 N N . TYR A 1 137 ? 21.144 -1.976 -21.565 1.00 94.50 137 TYR A N 1
ATOM 1096 C CA . TYR A 1 137 ? 20.294 -1.713 -22.719 1.00 94.50 137 TYR A CA 1
ATOM 1097 C C . TYR A 1 137 ? 20.886 -2.247 -24.028 1.00 94.50 137 TYR A C 1
ATOM 1099 O O . TYR A 1 137 ? 22.052 -2.036 -24.361 1.00 94.50 137 TYR A O 1
ATOM 1107 N N . GLN A 1 138 ? 20.021 -2.889 -24.813 1.00 92.88 138 GLN A N 1
ATOM 1108 C CA . GLN A 1 138 ? 20.296 -3.313 -26.179 1.00 92.88 138 GLN A CA 1
ATOM 1109 C C . GLN A 1 138 ? 19.114 -2.935 -27.074 1.00 92.88 138 GLN A C 1
ATOM 1111 O O . GLN A 1 138 ? 17.959 -2.892 -26.646 1.00 92.88 138 GLN A O 1
ATOM 1116 N N . LYS A 1 139 ? 19.379 -2.655 -28.350 1.00 92.81 139 LYS A N 1
ATOM 1117 C CA . LYS A 1 139 ? 18.310 -2.322 -29.295 1.00 92.81 139 LYS A CA 1
ATOM 1118 C C . LYS A 1 139 ? 17.375 -3.523 -29.473 1.00 92.81 139 LYS A C 1
ATOM 1120 O O . LYS A 1 139 ? 17.828 -4.623 -29.768 1.00 92.81 139 LYS A O 1
ATOM 1125 N N . GLY A 1 140 ? 16.068 -3.287 -29.368 1.00 91.38 140 GLY A N 1
ATOM 1126 C CA . GLY A 1 140 ? 15.051 -4.316 -29.614 1.00 91.38 140 GLY A CA 1
ATOM 1127 C C . GLY A 1 140 ? 14.627 -5.127 -28.387 1.00 91.38 140 GLY A C 1
ATOM 1128 O O . GLY A 1 140 ? 13.984 -6.162 -28.561 1.00 91.38 140 GLY A O 1
ATOM 1129 N N . LEU A 1 141 ? 14.933 -4.664 -27.167 1.00 95.38 141 LEU A N 1
ATOM 1130 C CA . LEU A 1 141 ? 14.433 -5.285 -25.937 1.00 95.38 141 LEU A CA 1
ATOM 1131 C C . LEU A 1 141 ? 12.907 -5.442 -25.957 1.00 95.38 141 LEU A C 1
ATOM 1133 O O . LEU A 1 141 ? 12.148 -4.510 -26.252 1.00 95.38 141 LEU A O 1
ATOM 1137 N N . LYS A 1 142 ? 12.441 -6.633 -25.575 1.00 95.94 142 LYS A N 1
ATOM 1138 C CA . LYS A 1 142 ? 11.012 -6.921 -25.444 1.00 95.94 142 LYS A CA 1
ATOM 1139 C C . LYS A 1 142 ? 10.367 -6.004 -24.397 1.00 95.94 142 LYS A C 1
ATOM 1141 O O . LYS A 1 142 ? 10.949 -5.728 -23.353 1.00 95.94 142 LYS A O 1
ATOM 1146 N N . ASN A 1 143 ? 9.127 -5.590 -24.663 1.00 94.38 143 ASN A N 1
ATOM 1147 C CA . ASN A 1 143 ? 8.293 -4.714 -23.823 1.00 94.38 143 ASN A CA 1
ATOM 1148 C C . ASN A 1 143 ? 8.778 -3.262 -23.673 1.00 94.38 143 ASN A C 1
ATOM 1150 O O . ASN A 1 143 ? 8.007 -2.458 -23.165 1.00 94.38 143 ASN A O 1
ATOM 1154 N N . TRP A 1 144 ? 9.977 -2.912 -24.148 1.00 96.00 144 TRP A N 1
ATOM 1155 C CA . TRP A 1 144 ? 10.596 -1.597 -23.951 1.00 96.00 144 TRP A CA 1
ATOM 1156 C C . TRP A 1 144 ? 9.669 -0.427 -24.315 1.00 96.00 144 TRP A C 1
ATOM 1158 O O . TRP A 1 144 ? 9.223 0.315 -23.442 1.00 96.00 144 TRP A O 1
ATOM 1168 N N . LYS A 1 145 ? 9.276 -0.336 -25.592 1.00 93.75 145 LYS A N 1
ATOM 1169 C CA . LYS A 1 145 ? 8.359 0.705 -26.089 1.00 93.75 145 LYS A CA 1
ATOM 1170 C C . LYS A 1 145 ? 6.987 0.644 -25.423 1.00 93.75 145 LYS A C 1
ATOM 1172 O O . LYS A 1 145 ? 6.446 1.659 -25.017 1.00 93.75 145 LYS A O 1
ATOM 1177 N N . LYS A 1 146 ? 6.464 -0.569 -25.218 1.00 94.38 146 LYS A N 1
ATOM 1178 C CA . LYS A 1 146 ? 5.167 -0.807 -24.563 1.00 94.38 146 LYS A CA 1
ATOM 1179 C C . LYS A 1 146 ? 5.114 -0.290 -23.118 1.00 94.38 146 LYS A C 1
ATOM 1181 O O . LYS A 1 146 ? 4.023 -0.129 -22.586 1.00 94.38 146 LYS A O 1
ATOM 1186 N N . ILE A 1 147 ? 6.260 -0.116 -22.463 1.00 95.50 147 ILE A N 1
ATOM 1187 C CA . ILE A 1 147 ? 6.344 0.404 -21.096 1.00 95.50 147 ILE A CA 1
ATOM 1188 C C . ILE A 1 147 ? 6.638 1.906 -21.113 1.00 95.50 147 ILE A C 1
ATOM 1190 O O . ILE A 1 147 ? 5.960 2.650 -20.415 1.00 95.50 147 ILE A O 1
ATOM 1194 N N . LEU A 1 148 ? 7.623 2.347 -21.901 1.00 95.25 148 LEU A N 1
ATOM 1195 C CA . LEU A 1 148 ? 8.126 3.724 -21.851 1.00 95.25 148 LEU A CA 1
ATOM 1196 C C . LEU A 1 148 ? 7.356 4.718 -22.735 1.00 95.25 148 LEU A C 1
ATOM 1198 O O . LEU A 1 148 ? 7.416 5.912 -22.481 1.00 95.25 148 LEU A O 1
ATOM 1202 N N . GLU A 1 149 ? 6.609 4.269 -23.746 1.00 93.38 149 GLU A N 1
ATOM 1203 C CA . GLU A 1 149 ? 5.805 5.169 -24.596 1.00 93.38 149 GLU A CA 1
ATOM 1204 C C . GLU A 1 149 ? 4.407 5.465 -24.006 1.00 93.38 149 GLU A C 1
ATOM 1206 O O . GLU A 1 149 ? 3.592 6.138 -24.638 1.00 93.38 149 GLU A O 1
ATOM 1211 N N . GLU A 1 150 ? 4.113 4.984 -22.793 1.00 93.81 150 GLU A N 1
ATOM 1212 C CA . GLU A 1 150 ? 2.885 5.319 -22.066 1.00 93.81 150 GLU A CA 1
ATOM 1213 C C . GLU A 1 150 ? 2.899 6.797 -21.631 1.00 93.81 150 GLU A C 1
ATOM 1215 O O . GLU A 1 150 ? 3.865 7.291 -21.050 1.00 93.81 150 GLU A O 1
ATOM 1220 N N . LYS A 1 151 ? 1.804 7.517 -21.896 1.00 92.75 151 LYS A N 1
ATOM 1221 C CA . LYS A 1 151 ? 1.729 8.990 -21.777 1.00 92.75 151 LYS A CA 1
ATOM 1222 C C . LYS A 1 151 ? 1.920 9.550 -20.362 1.00 92.75 151 LYS A C 1
ATOM 1224 O O . LYS A 1 151 ? 2.212 10.729 -20.208 1.00 92.75 151 LYS A O 1
ATOM 1229 N N . ASP A 1 152 ? 1.654 8.739 -19.348 1.00 94.62 152 ASP A N 1
ATOM 1230 C CA . ASP A 1 152 ? 1.706 9.087 -17.928 1.00 94.62 152 ASP A CA 1
ATOM 1231 C C . ASP A 1 152 ? 2.968 8.539 -17.249 1.00 94.62 152 ASP A C 1
ATOM 1233 O O . ASP A 1 152 ? 3.063 8.589 -16.026 1.00 94.62 152 ASP A O 1
ATOM 1237 N N . VAL A 1 153 ? 3.920 7.989 -18.009 1.00 96.88 153 VAL A N 1
ATOM 1238 C CA . VAL A 1 153 ? 5.179 7.465 -17.473 1.00 96.88 153 VAL A CA 1
ATOM 1239 C C . VAL A 1 153 ? 6.256 8.544 -17.460 1.00 96.88 153 VAL A C 1
ATOM 1241 O O . VAL A 1 153 ? 6.504 9.230 -18.452 1.00 96.88 153 VAL A O 1
ATOM 1244 N N . VAL A 1 154 ? 6.946 8.632 -16.324 1.00 98.06 154 VAL A N 1
ATOM 1245 C CA . VAL A 1 154 ? 8.182 9.399 -16.164 1.00 98.06 154 VAL A CA 1
ATOM 1246 C C . VAL A 1 154 ? 9.304 8.427 -15.838 1.00 98.06 154 VAL A C 1
ATOM 1248 O O . VAL A 1 154 ? 9.244 7.706 -14.841 1.00 98.06 154 VAL A O 1
ATOM 1251 N N . LEU A 1 155 ? 10.342 8.421 -16.669 1.00 98.19 155 LEU A N 1
ATOM 1252 C CA . LEU A 1 155 ? 11.548 7.644 -16.433 1.00 98.19 155 LEU A CA 1
ATOM 1253 C C . LEU A 1 155 ? 12.502 8.448 -15.543 1.00 98.19 155 LEU A C 1
ATOM 1255 O O . LEU A 1 155 ? 13.007 9.502 -15.937 1.00 98.19 155 LEU A O 1
ATOM 1259 N N . LEU A 1 156 ? 12.751 7.932 -14.344 1.00 98.25 156 LEU A N 1
ATOM 1260 C CA . LEU A 1 156 ? 13.773 8.439 -13.441 1.00 98.25 156 LEU A CA 1
ATOM 1261 C C . LEU A 1 156 ? 15.126 7.855 -13.847 1.00 98.25 156 LEU A C 1
ATOM 1263 O O . LEU A 1 156 ? 15.286 6.633 -13.917 1.00 98.25 156 LEU A O 1
ATOM 1267 N N . VAL A 1 157 ? 16.102 8.723 -14.102 1.00 97.44 157 VAL A N 1
ATOM 1268 C CA . VAL A 1 157 ? 17.443 8.318 -14.543 1.00 97.44 157 VAL A CA 1
ATOM 1269 C C . VAL A 1 157 ? 18.488 8.981 -13.664 1.00 97.44 157 VAL A C 1
ATOM 1271 O O . VAL A 1 157 ? 18.442 10.188 -13.447 1.00 97.44 157 VAL A O 1
ATOM 1274 N N . LYS A 1 158 ? 19.445 8.202 -13.157 1.00 96.81 158 LYS A N 1
ATOM 1275 C CA . LYS A 1 158 ? 20.578 8.766 -12.422 1.00 96.81 158 LYS A CA 1
ATOM 1276 C C . LYS A 1 158 ? 21.440 9.636 -13.339 1.00 96.81 158 LYS A C 1
ATOM 1278 O O . LYS A 1 158 ? 21.637 9.291 -14.504 1.00 96.81 158 LYS A O 1
ATOM 1283 N N . GLU A 1 159 ? 21.975 10.734 -12.811 1.00 96.62 159 GLU A N 1
ATOM 1284 C CA . GLU A 1 159 ? 22.839 11.669 -13.549 1.00 96.62 159 GLU A CA 1
ATOM 1285 C C . GLU A 1 159 ? 24.012 10.977 -14.260 1.00 96.62 159 GLU A C 1
ATOM 1287 O O . GLU A 1 159 ? 24.357 11.344 -15.383 1.00 96.62 159 GLU A O 1
ATOM 1292 N N . GLU A 1 160 ? 24.578 9.921 -13.669 1.00 95.38 160 GLU A N 1
ATOM 1293 C CA . GLU A 1 160 ? 25.662 9.138 -14.283 1.00 95.38 160 GLU A CA 1
ATOM 1294 C C . GLU A 1 160 ? 25.303 8.516 -15.646 1.00 95.38 160 GLU A C 1
ATOM 1296 O O . GLU A 1 160 ? 26.181 8.350 -16.488 1.00 95.38 160 GLU A O 1
ATOM 1301 N N . PHE A 1 161 ? 24.019 8.245 -15.913 1.00 95.44 161 PHE A N 1
ATOM 1302 C CA . PHE A 1 161 ? 23.553 7.653 -17.174 1.00 95.44 161 PHE A CA 1
ATOM 1303 C C . PHE A 1 161 ? 23.122 8.683 -18.228 1.00 95.44 161 PHE A C 1
ATOM 1305 O O . PHE A 1 161 ? 22.617 8.310 -19.293 1.00 95.44 161 PHE A O 1
ATOM 1312 N N . ARG A 1 162 ? 23.314 9.984 -17.974 1.00 94.94 162 ARG A N 1
ATOM 1313 C CA . ARG A 1 162 ? 22.924 11.062 -18.899 1.00 94.94 162 ARG A CA 1
ATOM 1314 C C . ARG A 1 162 ? 23.520 10.903 -20.290 1.00 94.94 162 ARG A C 1
ATOM 1316 O O . ARG A 1 162 ? 22.821 11.094 -21.283 1.00 94.94 162 ARG A O 1
ATOM 1323 N N . GLU A 1 163 ? 24.789 10.527 -20.371 1.00 91.94 163 GLU A N 1
ATOM 1324 C CA . GLU A 1 163 ? 25.458 10.319 -21.655 1.00 91.94 163 GLU A CA 1
ATOM 1325 C C . GLU A 1 163 ? 25.006 9.019 -22.332 1.00 91.94 163 GLU A C 1
ATOM 1327 O O . GLU A 1 163 ? 24.800 9.005 -23.547 1.00 91.94 163 GLU A O 1
ATOM 1332 N N . ASN A 1 164 ? 24.757 7.951 -21.562 1.00 89.12 164 ASN A N 1
ATOM 1333 C CA . ASN A 1 164 ? 24.252 6.678 -22.086 1.00 89.12 164 ASN A CA 1
ATOM 1334 C C . ASN A 1 164 ? 22.911 6.850 -22.809 1.00 89.12 164 ASN A C 1
ATOM 1336 O O . ASN A 1 164 ? 22.710 6.255 -23.868 1.00 89.12 164 ASN A O 1
ATOM 1340 N N . LEU A 1 165 ? 22.025 7.706 -22.286 1.00 91.69 165 LEU A N 1
ATOM 1341 C CA . LEU A 1 165 ? 20.703 7.953 -22.866 1.00 91.69 165 LEU A CA 1
ATOM 1342 C C . LEU A 1 165 ? 20.732 8.465 -24.308 1.00 91.69 165 LEU A C 1
ATOM 1344 O O . LEU A 1 165 ? 19.782 8.209 -25.042 1.00 91.69 165 LEU A O 1
ATOM 1348 N N . LYS A 1 166 ? 21.809 9.128 -24.755 1.00 88.75 166 LYS A N 1
ATOM 1349 C CA . LYS A 1 166 ? 21.926 9.605 -26.148 1.00 88.75 166 LYS A CA 1
ATOM 1350 C C . LYS A 1 166 ? 21.833 8.467 -27.171 1.00 88.75 166 LYS A C 1
ATOM 1352 O O . LYS A 1 166 ? 21.443 8.702 -28.310 1.00 88.75 166 LYS A O 1
ATOM 1357 N N . ASN A 1 167 ? 22.167 7.244 -26.755 1.00 88.56 167 ASN A N 1
ATOM 1358 C CA . ASN A 1 167 ? 22.161 6.045 -27.594 1.00 88.56 167 ASN A CA 1
ATOM 1359 C C . ASN A 1 167 ? 20.987 5.093 -27.287 1.00 88.56 167 ASN A C 1
ATOM 1361 O O . ASN A 1 167 ? 20.937 3.984 -27.826 1.00 88.56 167 ASN A O 1
ATOM 1365 N N . ILE A 1 168 ? 20.052 5.499 -26.423 1.00 92.69 168 ILE A N 1
ATOM 1366 C CA . ILE A 1 168 ? 18.909 4.691 -25.990 1.00 92.69 168 ILE A CA 1
ATOM 1367 C C . ILE A 1 168 ? 17.633 5.271 -26.609 1.00 92.69 168 ILE A C 1
ATOM 1369 O O . ILE A 1 168 ? 17.340 6.454 -26.466 1.00 92.69 168 ILE A O 1
ATOM 1373 N N . ASP A 1 169 ? 16.846 4.430 -27.286 1.00 91.19 169 ASP A N 1
ATOM 1374 C CA . ASP A 1 169 ? 15.547 4.838 -27.834 1.00 91.19 169 ASP A CA 1
ATOM 1375 C C . ASP A 1 169 ? 14.495 4.851 -26.719 1.00 91.19 169 ASP A C 1
ATOM 1377 O O . ASP A 1 169 ? 13.866 3.837 -26.428 1.00 91.19 169 ASP A O 1
ATOM 1381 N N . ILE A 1 170 ? 14.323 5.997 -26.073 1.00 91.31 170 ILE A N 1
ATOM 1382 C CA . ILE A 1 170 ? 13.320 6.233 -25.021 1.00 91.31 170 ILE A CA 1
ATOM 1383 C C . ILE A 1 170 ? 11.940 6.644 -25.571 1.00 91.31 170 ILE A C 1
ATOM 1385 O O . ILE A 1 170 ? 11.019 6.890 -24.790 1.00 91.31 170 ILE A O 1
ATOM 1389 N N . GLY A 1 171 ? 11.789 6.761 -26.896 1.00 87.56 171 GLY A N 1
ATOM 1390 C CA . GLY A 1 171 ? 10.581 7.296 -27.523 1.00 87.56 171 GLY A CA 1
ATOM 1391 C C . GLY A 1 171 ? 10.215 8.697 -27.013 1.00 87.56 171 GLY A C 1
ATOM 1392 O O . GLY A 1 171 ? 11.069 9.571 -26.893 1.00 87.56 171 GLY A O 1
ATOM 1393 N N . ASN A 1 172 ? 8.933 8.896 -26.695 1.00 88.38 172 ASN A N 1
ATOM 1394 C CA . ASN A 1 172 ? 8.401 10.157 -26.158 1.00 88.38 172 ASN A CA 1
ATOM 1395 C C . ASN A 1 172 ? 8.352 10.188 -24.618 1.00 88.38 172 ASN A C 1
ATOM 1397 O O . ASN A 1 172 ? 7.670 11.041 -24.048 1.00 88.38 172 ASN A O 1
ATOM 1401 N N . CYS A 1 173 ? 9.019 9.247 -23.941 1.00 95.88 173 CYS A N 1
ATOM 1402 C CA . CYS A 1 173 ? 9.001 9.172 -22.485 1.00 95.88 173 CYS A CA 1
ATOM 1403 C C . CYS A 1 173 ? 9.583 10.450 -21.874 1.00 95.88 173 CYS A C 1
ATOM 1405 O O . CYS A 1 173 ? 10.688 10.876 -22.224 1.00 95.88 173 CYS A O 1
ATOM 1407 N N . ARG A 1 174 ? 8.881 11.033 -20.899 1.00 96.69 174 ARG A N 1
ATOM 1408 C CA . ARG A 1 174 ? 9.445 12.117 -20.093 1.00 96.69 174 ARG A CA 1
ATOM 1409 C C . ARG A 1 174 ? 10.578 11.558 -19.234 1.00 96.69 174 ARG A C 1
ATOM 1411 O O . ARG A 1 174 ? 10.399 10.535 -18.577 1.00 96.69 174 ARG A O 1
ATOM 1418 N N . ILE A 1 175 ? 11.720 12.242 -19.217 1.00 97.25 175 ILE A N 1
ATOM 1419 C CA . ILE A 1 175 ? 12.854 11.904 -18.349 1.00 97.25 175 ILE A CA 1
ATOM 1420 C C . ILE A 1 175 ? 12.979 12.943 -17.246 1.00 97.25 175 ILE A C 1
ATOM 1422 O O . ILE A 1 175 ? 12.902 14.146 -17.505 1.00 97.25 175 ILE A O 1
ATOM 1426 N N . VAL A 1 176 ? 13.243 12.467 -16.035 1.00 97.81 176 VAL A N 1
ATOM 1427 C CA . VAL A 1 176 ? 13.738 13.290 -14.934 1.00 97.81 176 VAL A CA 1
ATOM 1428 C C . VAL A 1 176 ? 15.080 12.728 -14.495 1.00 97.81 176 VAL A C 1
ATOM 1430 O O . VAL A 1 176 ? 15.191 11.552 -14.143 1.00 97.81 176 VAL A O 1
ATOM 1433 N N . PHE A 1 177 ? 16.101 13.580 -14.541 1.00 97.19 177 PHE A N 1
ATOM 1434 C CA . PHE A 1 177 ? 17.412 13.237 -14.017 1.00 97.19 177 PHE A CA 1
ATOM 1435 C C . PHE A 1 177 ? 17.439 13.428 -12.507 1.00 97.19 177 PHE A C 1
ATOM 1437 O O . PHE A 1 177 ? 16.924 14.417 -11.988 1.00 97.19 177 PHE A O 1
ATOM 1444 N N . VAL A 1 178 ? 18.023 12.460 -11.813 1.00 97.06 178 VAL A N 1
ATOM 1445 C CA . VAL A 1 178 ? 18.096 12.421 -10.357 1.00 97.06 178 VAL A CA 1
ATOM 1446 C C . VAL A 1 178 ? 19.559 12.295 -9.949 1.00 97.06 178 VAL A C 1
ATOM 1448 O O . VAL A 1 178 ? 20.313 11.532 -10.555 1.00 97.06 178 VAL A O 1
ATOM 1451 N N . SER A 1 179 ? 19.964 13.045 -8.926 1.00 95.88 179 SER A N 1
ATOM 1452 C CA . SER A 1 179 ? 21.329 12.992 -8.405 1.00 95.88 179 SER A CA 1
ATOM 1453 C C . SER A 1 179 ? 21.714 11.577 -7.952 1.00 95.88 179 SER A C 1
ATOM 1455 O O . SER A 1 179 ? 20.872 10.804 -7.489 1.00 95.88 179 SER A O 1
ATOM 1457 N N . ASN A 1 180 ? 22.990 11.219 -8.108 1.00 94.19 180 ASN A N 1
ATOM 1458 C CA . ASN A 1 180 ? 23.474 9.845 -7.922 1.00 94.19 180 ASN A CA 1
ATOM 1459 C C . ASN A 1 180 ? 23.406 9.356 -6.462 1.00 94.19 180 ASN A C 1
ATOM 1461 O O . ASN A 1 180 ? 23.376 8.146 -6.230 1.00 94.19 180 ASN A O 1
ATOM 1465 N N . ASP A 1 181 ? 23.384 10.279 -5.499 1.00 93.50 181 ASP A N 1
ATOM 1466 C CA . ASP A 1 181 ? 23.247 10.034 -4.057 1.00 93.50 181 ASP A CA 1
ATOM 1467 C C . ASP A 1 181 ? 21.808 9.699 -3.632 1.00 93.50 181 ASP A C 1
ATOM 1469 O O . ASP A 1 181 ? 21.592 9.134 -2.561 1.00 93.50 181 ASP A O 1
ATOM 1473 N N . ILE A 1 182 ? 20.820 9.977 -4.485 1.00 94.38 182 ILE A N 1
ATOM 1474 C CA . ILE A 1 182 ? 19.421 9.667 -4.206 1.00 94.38 182 ILE A CA 1
ATOM 1475 C C . ILE A 1 182 ? 19.133 8.186 -4.470 1.00 94.38 182 ILE A C 1
ATOM 1477 O O . ILE A 1 182 ? 19.421 7.637 -5.540 1.00 94.38 182 ILE A O 1
ATOM 1481 N N . ASN A 1 183 ? 18.461 7.534 -3.518 1.00 92.81 183 ASN A N 1
ATOM 1482 C CA . ASN A 1 183 ? 17.939 6.184 -3.707 1.00 92.81 183 ASN A CA 1
ATOM 1483 C C . ASN A 1 183 ? 16.682 6.200 -4.598 1.00 92.81 183 ASN A C 1
ATOM 1485 O O . ASN A 1 183 ? 15.544 6.250 -4.121 1.00 92.81 183 ASN A O 1
ATOM 1489 N N . VAL A 1 184 ? 16.897 6.142 -5.914 1.00 95.25 184 VAL A N 1
ATOM 1490 C CA . VAL A 1 184 ? 15.829 6.201 -6.926 1.00 95.25 184 VAL A CA 1
ATOM 1491 C C . VAL A 1 184 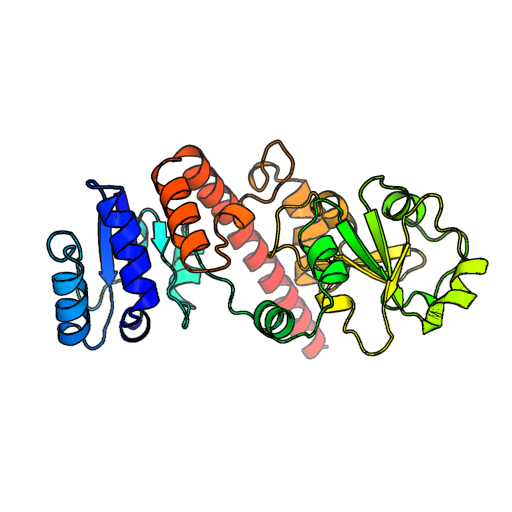? 14.817 5.060 -6.777 1.00 95.25 184 VAL A C 1
ATOM 1493 O O . VAL A 1 184 ? 13.633 5.280 -7.015 1.00 95.25 184 VAL A O 1
ATOM 1496 N N . SER A 1 185 ? 15.229 3.873 -6.319 1.00 92.50 185 SER A N 1
ATOM 1497 C CA . SER A 1 185 ? 14.318 2.736 -6.109 1.00 92.50 185 SER A CA 1
ATOM 1498 C C . SER A 1 185 ? 13.223 3.036 -5.086 1.00 92.50 185 SER A C 1
ATOM 1500 O O . SER A 1 185 ? 12.110 2.539 -5.223 1.00 92.50 185 SER A O 1
ATOM 1502 N N . ILE A 1 186 ? 13.516 3.856 -4.072 1.00 92.56 186 ILE A N 1
ATOM 1503 C CA . ILE A 1 186 ? 12.543 4.242 -3.040 1.00 92.56 186 ILE A CA 1
ATOM 1504 C C . ILE A 1 186 ? 11.589 5.328 -3.554 1.00 92.56 186 ILE A C 1
ATOM 1506 O O . ILE A 1 186 ? 10.400 5.340 -3.216 1.00 92.56 186 ILE A O 1
ATOM 1510 N N . LEU A 1 187 ? 12.101 6.217 -4.407 1.00 94.88 187 LEU A N 1
ATOM 1511 C CA . LEU A 1 187 ? 11.314 7.261 -5.050 1.00 94.88 187 LEU A CA 1
ATOM 1512 C C . LEU A 1 187 ? 10.375 6.690 -6.124 1.00 94.88 187 LEU A C 1
ATOM 1514 O O . LEU A 1 187 ? 9.203 7.062 -6.178 1.00 94.88 187 LEU A O 1
ATOM 1518 N N . ALA A 1 188 ? 10.858 5.771 -6.960 1.00 96.25 188 ALA A N 1
ATOM 1519 C CA . ALA A 1 188 ? 10.091 5.176 -8.049 1.00 96.25 188 ALA A CA 1
ATOM 1520 C C . ALA A 1 188 ? 8.817 4.481 -7.544 1.00 96.25 188 ALA A C 1
ATOM 1522 O O . ALA A 1 188 ? 8.756 3.979 -6.422 1.00 96.25 188 ALA A O 1
ATOM 1523 N N . ASP A 1 189 ? 7.771 4.458 -8.369 1.00 95.25 189 ASP A N 1
ATOM 1524 C CA . ASP A 1 189 ? 6.589 3.629 -8.117 1.00 95.25 189 ASP A CA 1
ATOM 1525 C C . ASP A 1 189 ? 6.820 2.201 -8.584 1.00 95.25 189 ASP A C 1
ATOM 1527 O O . ASP A 1 189 ? 6.271 1.268 -8.002 1.00 95.25 189 ASP A O 1
ATOM 1531 N N . ILE A 1 190 ? 7.608 2.034 -9.646 1.00 95.75 190 ILE A N 1
ATOM 1532 C CA . ILE A 1 190 ? 7.925 0.737 -10.222 1.00 95.75 190 ILE A CA 1
ATOM 1533 C C . ILE A 1 190 ? 9.400 0.694 -10.594 1.00 95.75 190 ILE A C 1
ATOM 1535 O O . ILE A 1 190 ? 9.896 1.560 -11.317 1.00 95.75 190 ILE A O 1
ATOM 1539 N N . THR A 1 191 ? 10.071 -0.364 -10.157 1.00 96.94 191 THR A N 1
ATOM 1540 C CA . THR A 1 191 ? 11.435 -0.673 -10.581 1.00 96.94 191 THR A CA 1
ATOM 1541 C C . THR A 1 191 ? 11.389 -1.784 -11.615 1.00 96.94 191 THR A C 1
ATOM 1543 O O . THR A 1 191 ? 10.742 -2.814 -11.408 1.00 96.94 191 THR A O 1
ATOM 1546 N N . PHE A 1 192 ? 12.083 -1.580 -12.725 1.00 97.62 192 PHE A N 1
ATOM 1547 C CA . PHE A 1 192 ? 12.295 -2.559 -13.775 1.00 97.62 192 PHE A CA 1
ATOM 1548 C C . PHE A 1 192 ? 13.771 -2.938 -13.876 1.00 97.62 192 PHE A C 1
ATOM 1550 O O . PHE A 1 192 ? 14.658 -2.139 -13.589 1.00 97.62 192 PHE A O 1
ATOM 1557 N N . GLU A 1 193 ? 14.010 -4.147 -14.366 1.00 97.38 193 GLU A N 1
ATOM 1558 C CA . GLU A 1 193 ? 15.320 -4.646 -14.756 1.00 97.38 193 GLU A CA 1
ATOM 1559 C C . GLU A 1 193 ? 15.279 -5.207 -16.172 1.00 97.38 193 GLU A C 1
ATOM 1561 O O . GLU A 1 193 ? 14.298 -5.816 -16.614 1.00 97.38 193 GLU A O 1
ATOM 1566 N N . ILE A 1 194 ? 16.382 -5.024 -16.885 1.00 96.62 194 ILE A N 1
ATOM 1567 C CA . ILE A 1 194 ? 16.647 -5.685 -18.152 1.00 96.62 194 ILE A CA 1
ATOM 1568 C C . ILE A 1 194 ? 17.100 -7.111 -17.834 1.00 96.62 194 ILE A C 1
ATOM 1570 O O . ILE A 1 194 ? 18.140 -7.318 -17.212 1.00 96.62 194 ILE A O 1
ATOM 1574 N N . LYS A 1 195 ? 16.304 -8.103 -18.240 1.00 93.75 195 LYS A N 1
ATOM 1575 C CA . LYS A 1 195 ? 16.570 -9.541 -18.060 1.00 93.75 195 LYS A CA 1
ATOM 1576 C C . LYS A 1 195 ? 16.112 -10.292 -19.298 1.00 93.75 195 LYS A C 1
ATOM 1578 O O . LYS A 1 195 ? 15.129 -9.905 -19.911 1.00 93.75 195 LYS A O 1
ATOM 1583 N N . SER A 1 196 ? 16.765 -11.399 -19.656 1.00 87.50 196 SER A N 1
ATOM 1584 C CA . SER A 1 196 ? 16.284 -12.309 -20.719 1.00 87.50 196 SER A CA 1
ATOM 1585 C C . SER A 1 196 ? 15.856 -11.596 -22.021 1.00 87.50 196 SER A C 1
ATOM 1587 O O . SER A 1 196 ? 14.816 -11.918 -22.598 1.00 87.50 196 SER A O 1
ATOM 1589 N N . ASN A 1 197 ? 16.631 -10.596 -22.460 1.00 90.75 197 ASN A N 1
ATOM 1590 C CA . ASN A 1 197 ? 16.344 -9.763 -23.638 1.00 90.75 197 ASN A CA 1
ATOM 1591 C C . ASN A 1 197 ? 15.007 -8.973 -23.576 1.00 90.75 197 ASN A C 1
ATOM 1593 O O . ASN A 1 197 ? 14.369 -8.696 -24.597 1.00 90.75 197 ASN A O 1
ATOM 1597 N N . GLY A 1 198 ? 14.551 -8.604 -22.378 1.00 95.69 198 GLY A N 1
ATOM 1598 C CA . GLY A 1 198 ? 13.360 -7.784 -22.173 1.00 95.69 198 GLY A CA 1
ATOM 1599 C C . GLY A 1 198 ? 13.425 -6.931 -20.912 1.00 95.69 198 GLY A C 1
ATOM 1600 O O . GLY A 1 198 ? 14.310 -7.098 -20.078 1.00 95.69 198 GLY A O 1
ATOM 1601 N N . LEU A 1 199 ? 12.472 -6.009 -20.791 1.00 96.75 199 LEU A N 1
ATOM 1602 C CA . LEU A 1 199 ? 12.285 -5.181 -19.603 1.00 96.75 199 LEU A CA 1
ATOM 1603 C C . LEU A 1 199 ? 11.199 -5.799 -18.710 1.00 96.75 199 LEU A C 1
ATOM 1605 O O . LEU A 1 199 ? 10.072 -6.029 -19.172 1.00 96.75 199 LEU A O 1
ATOM 1609 N N . PHE A 1 200 ? 11.544 -6.074 -17.452 1.00 96.44 200 PHE A N 1
ATOM 1610 C CA . PHE A 1 200 ? 10.692 -6.777 -16.494 1.00 96.44 200 PHE A CA 1
ATOM 1611 C C . PHE A 1 200 ? 10.611 -6.046 -15.163 1.00 96.44 200 PHE A C 1
ATOM 1613 O O . PHE A 1 200 ? 11.604 -5.531 -14.667 1.00 96.44 200 PHE A O 1
ATOM 1620 N N . MET A 1 201 ? 9.411 -5.980 -14.600 1.00 95.62 201 MET A N 1
ATOM 1621 C CA . MET A 1 201 ? 9.161 -5.318 -13.328 1.00 95.62 201 MET A CA 1
ATOM 1622 C C . MET A 1 201 ? 9.713 -6.181 -12.200 1.00 95.62 201 MET A C 1
ATOM 1624 O O . MET A 1 201 ? 9.389 -7.364 -12.122 1.00 95.62 201 MET A O 1
ATOM 1628 N N . VAL A 1 202 ? 10.510 -5.587 -11.320 1.00 94.38 202 VAL A N 1
ATOM 1629 C CA . VAL A 1 202 ? 11.123 -6.282 -10.184 1.00 94.38 202 VAL A CA 1
ATOM 1630 C C . VAL A 1 202 ? 10.711 -5.730 -8.825 1.00 94.38 202 VAL A C 1
ATOM 1632 O O . VAL A 1 202 ? 10.863 -6.401 -7.816 1.00 94.38 202 VAL A O 1
ATOM 1635 N N . GLY A 1 203 ? 10.128 -4.536 -8.785 1.00 89.88 203 GLY A N 1
ATOM 1636 C CA . GLY A 1 203 ? 9.660 -3.926 -7.545 1.00 89.88 203 GLY A CA 1
ATOM 1637 C C . GLY A 1 203 ? 8.505 -2.974 -7.800 1.00 89.88 203 GLY A C 1
ATOM 1638 O O . GLY A 1 203 ? 8.376 -2.427 -8.896 1.00 89.88 203 GLY A O 1
ATOM 1639 N N . ALA A 1 204 ? 7.660 -2.788 -6.789 1.00 88.88 204 ALA A N 1
ATOM 1640 C CA . ALA A 1 204 ? 6.523 -1.883 -6.849 1.00 88.88 204 ALA A CA 1
ATOM 1641 C C . ALA A 1 204 ? 6.297 -1.216 -5.485 1.00 88.88 204 ALA A C 1
ATOM 1643 O O . ALA A 1 204 ? 6.115 -1.890 -4.474 1.00 88.88 204 ALA A O 1
ATOM 1644 N N . ASN A 1 205 ? 6.260 0.112 -5.490 1.00 87.56 205 ASN A N 1
ATOM 1645 C CA . ASN A 1 205 ? 6.141 0.994 -4.334 1.00 87.56 205 ASN A CA 1
ATOM 1646 C C . ASN A 1 205 ? 4.909 1.892 -4.493 1.00 87.56 205 ASN A C 1
ATOM 1648 O O . ASN A 1 205 ? 4.988 3.117 -4.612 1.00 87.56 205 ASN A O 1
ATOM 1652 N N . THR A 1 206 ? 3.742 1.254 -4.536 1.00 78.81 206 THR A N 1
ATOM 1653 C CA . THR A 1 206 ? 2.468 1.879 -4.933 1.00 78.81 206 THR A CA 1
ATOM 1654 C C . THR A 1 206 ? 1.594 2.266 -3.740 1.00 78.81 206 THR A C 1
ATOM 1656 O O . THR A 1 206 ? 0.411 2.556 -3.897 1.00 78.81 206 THR A O 1
ATOM 1659 N N . GLN A 1 207 ? 2.150 2.223 -2.529 1.00 75.44 207 GLN A N 1
ATOM 1660 C CA . GLN A 1 207 ? 1.394 2.417 -1.291 1.00 75.44 207 GLN A CA 1
ATOM 1661 C C . GLN A 1 207 ? 1.095 3.900 -1.001 1.00 75.44 207 GLN A C 1
ATOM 1663 O O . GLN A 1 207 ? 0.146 4.213 -0.285 1.00 75.44 207 GLN A O 1
ATOM 1668 N N . LEU A 1 208 ? 1.887 4.819 -1.571 1.00 80.56 208 LEU A N 1
ATOM 1669 C CA . LEU A 1 208 ? 1.866 6.240 -1.217 1.00 80.56 208 LEU A CA 1
ATOM 1670 C C . LEU A 1 208 ? 0.813 7.067 -1.938 1.00 80.56 208 LEU A C 1
ATOM 1672 O O . LEU A 1 208 ? 0.357 8.049 -1.374 1.00 80.56 208 LEU A O 1
ATOM 1676 N N . ILE A 1 209 ? 0.428 6.736 -3.168 1.00 83.19 209 ILE A N 1
ATOM 1677 C CA . ILE A 1 209 ? -0.643 7.433 -3.888 1.00 83.19 209 ILE A CA 1
ATOM 1678 C C . ILE A 1 209 ? -1.261 6.522 -4.943 1.00 83.19 209 ILE A C 1
ATOM 1680 O O . ILE A 1 209 ? -0.596 5.664 -5.514 1.00 83.19 209 ILE A O 1
ATOM 1684 N N . GLU A 1 210 ? -2.558 6.709 -5.182 1.00 84.62 210 GLU A N 1
ATOM 1685 C CA . GLU A 1 210 ? -3.305 5.969 -6.191 1.00 84.62 210 GLU A CA 1
ATOM 1686 C C . GLU A 1 210 ? -2.830 6.368 -7.590 1.00 84.62 210 GLU A C 1
ATOM 1688 O O . GLU A 1 210 ? -3.040 7.514 -8.018 1.00 84.62 210 GLU A O 1
ATOM 1693 N N . LYS A 1 211 ? -2.220 5.404 -8.284 1.00 87.44 211 LYS A N 1
ATOM 1694 C CA . LYS A 1 211 ? -1.700 5.496 -9.653 1.00 87.44 211 LYS A CA 1
ATOM 1695 C C . LYS A 1 211 ? -2.092 4.246 -10.439 1.00 87.44 211 LYS A C 1
ATOM 1697 O O . LYS A 1 211 ? -2.237 3.170 -9.860 1.00 87.44 211 LYS A O 1
ATOM 1702 N N . GLU A 1 212 ? -2.182 4.359 -11.761 1.00 86.88 212 GLU A N 1
ATOM 1703 C CA . GLU A 1 212 ? -2.544 3.256 -12.668 1.00 86.88 212 GLU A CA 1
ATOM 1704 C C . GLU A 1 212 ? -1.382 2.268 -12.922 1.00 86.88 212 GLU A C 1
ATOM 1706 O O . GLU A 1 212 ? -1.147 1.795 -14.033 1.00 86.88 212 GLU A O 1
ATOM 1711 N N . THR A 1 213 ? -0.639 1.917 -11.876 1.00 88.50 213 THR A N 1
ATOM 1712 C CA . THR A 1 213 ? 0.574 1.080 -11.928 1.00 88.50 213 THR A CA 1
ATOM 1713 C C . THR A 1 213 ? 0.289 -0.387 -12.254 1.00 88.50 213 THR A C 1
ATOM 1715 O O . THR A 1 213 ? 1.177 -1.146 -12.640 1.00 88.50 213 THR A O 1
ATOM 1718 N N . LEU A 1 214 ? -0.961 -0.825 -12.148 1.00 85.38 214 LEU A N 1
ATOM 1719 C CA . LEU A 1 214 ? -1.283 -2.249 -12.216 1.00 85.38 214 LEU A CA 1
ATOM 1720 C C . LEU A 1 214 ? -1.263 -2.828 -13.620 1.00 85.38 214 LEU A C 1
ATOM 1722 O O . LEU A 1 214 ? -1.086 -4.035 -13.796 1.00 85.38 214 LEU A O 1
ATOM 1726 N N . ARG A 1 215 ? -1.355 -1.967 -14.636 1.00 89.06 215 ARG A N 1
ATOM 1727 C CA . ARG A 1 215 ? -1.130 -2.358 -16.032 1.00 89.06 215 ARG A CA 1
ATOM 1728 C C . ARG A 1 215 ? 0.262 -2.965 -16.253 1.00 89.06 215 ARG A C 1
ATOM 1730 O O . ARG A 1 215 ? 0.471 -3.664 -17.249 1.00 89.06 215 ARG A O 1
ATOM 1737 N N . PHE A 1 216 ? 1.189 -2.741 -15.318 1.00 92.19 216 PHE A N 1
ATOM 1738 C CA . PHE A 1 216 ? 2.539 -3.286 -15.334 1.00 92.19 216 PHE A CA 1
ATOM 1739 C C . PHE A 1 216 ? 2.697 -4.618 -14.583 1.00 92.19 216 PHE A C 1
ATOM 1741 O O . PHE A 1 216 ? 3.708 -5.285 -14.790 1.00 92.19 216 PHE A O 1
ATOM 1748 N N . LEU A 1 217 ? 1.697 -5.087 -13.817 1.00 90.25 217 LEU A N 1
ATOM 1749 C CA . LEU A 1 217 ? 1.755 -6.378 -13.098 1.00 90.25 217 LEU A CA 1
ATOM 1750 C C . LEU A 1 217 ? 2.098 -7.560 -14.015 1.00 90.25 217 LEU A C 1
ATOM 1752 O O . LEU A 1 217 ? 2.834 -8.461 -13.623 1.00 90.25 217 LEU A O 1
ATOM 1756 N N . ARG A 1 218 ? 1.643 -7.526 -15.274 1.00 91.94 218 ARG A N 1
ATOM 1757 C CA . ARG A 1 218 ? 1.934 -8.556 -16.292 1.00 91.94 218 ARG A CA 1
ATOM 1758 C C . ARG A 1 218 ? 3.421 -8.701 -16.625 1.00 91.94 218 ARG A C 1
ATOM 1760 O O . ARG A 1 218 ? 3.802 -9.680 -17.256 1.00 91.94 218 ARG A O 1
ATOM 1767 N N . PHE A 1 219 ? 4.232 -7.708 -16.270 1.00 94.56 219 PHE A N 1
ATOM 1768 C CA . PHE A 1 219 ? 5.675 -7.705 -16.482 1.00 94.56 219 PHE A CA 1
ATOM 1769 C C . PHE A 1 219 ? 6.452 -8.110 -15.225 1.00 94.56 219 PHE A C 1
ATOM 1771 O O . PHE A 1 219 ? 7.677 -8.089 -15.275 1.00 94.56 219 PHE A O 1
ATOM 1778 N N . TYR A 1 220 ? 5.782 -8.452 -14.116 1.00 93.06 220 TYR A N 1
ATOM 1779 C CA . TYR A 1 220 ? 6.450 -8.809 -12.865 1.00 93.06 220 TYR A CA 1
ATOM 1780 C C . TYR A 1 220 ? 7.288 -10.085 -13.007 1.00 93.06 220 TYR A C 1
ATOM 1782 O O . TYR A 1 220 ? 6.762 -11.144 -13.363 1.00 93.06 220 TYR A O 1
ATOM 1790 N N . GLN A 1 221 ? 8.582 -9.974 -12.713 1.00 92.12 221 GLN A N 1
ATOM 1791 C CA . GLN A 1 221 ? 9.541 -11.070 -12.732 1.00 92.12 221 GLN A CA 1
ATOM 1792 C C . GLN A 1 221 ? 10.692 -10.815 -11.742 1.00 92.12 221 GLN A C 1
ATOM 1794 O O . GLN A 1 221 ? 11.809 -10.467 -12.131 1.00 92.12 221 GLN A O 1
ATOM 1799 N N . ASP A 1 222 ? 10.411 -11.031 -10.460 1.00 85.00 222 ASP A N 1
ATOM 1800 C CA . ASP A 1 222 ? 11.386 -10.959 -9.367 1.00 85.00 222 ASP A CA 1
ATOM 1801 C C . ASP A 1 222 ? 11.392 -12.273 -8.579 1.00 85.00 222 ASP A C 1
ATOM 1803 O O . ASP A 1 222 ? 11.939 -13.278 -9.046 1.00 85.00 222 ASP A O 1
ATOM 1807 N N . GLN A 1 223 ? 10.713 -12.325 -7.433 1.00 82.06 223 GLN A N 1
ATOM 1808 C CA . GLN A 1 223 ? 10.639 -13.535 -6.625 1.00 82.06 223 GLN A CA 1
ATOM 1809 C C . GLN A 1 223 ? 9.661 -14.540 -7.235 1.00 82.06 223 GLN A C 1
ATOM 1811 O O . GLN A 1 223 ? 8.502 -14.214 -7.511 1.00 82.06 223 GLN A O 1
ATOM 1816 N N . LYS A 1 224 ? 10.097 -15.803 -7.368 1.00 82.88 224 LYS A N 1
ATOM 1817 C CA . LYS A 1 224 ? 9.294 -16.902 -7.943 1.00 82.88 224 LYS A CA 1
ATOM 1818 C C . LYS A 1 224 ? 7.868 -16.955 -7.380 1.00 82.88 224 LYS A C 1
ATOM 1820 O O . LYS A 1 224 ? 6.923 -17.121 -8.148 1.00 82.88 224 LYS A O 1
ATOM 1825 N N . VAL A 1 225 ? 7.720 -16.745 -6.068 1.00 81.25 225 VAL A N 1
ATOM 1826 C CA . VAL A 1 225 ? 6.429 -16.758 -5.358 1.00 81.25 225 VAL A CA 1
ATOM 1827 C C . VAL A 1 225 ? 5.443 -15.714 -5.878 1.00 81.25 225 VAL A C 1
ATOM 1829 O O . VAL A 1 225 ? 4.249 -15.983 -5.983 1.00 81.25 225 VAL A O 1
ATOM 1832 N N . TYR A 1 226 ? 5.929 -14.535 -6.255 1.00 85.06 226 TYR A N 1
ATOM 1833 C CA . TYR A 1 226 ? 5.088 -13.417 -6.665 1.00 85.06 226 TYR A CA 1
ATOM 1834 C C . TYR A 1 226 ? 4.898 -13.347 -8.183 1.00 85.06 226 TYR A C 1
ATOM 1836 O O . TYR A 1 226 ? 3.917 -12.765 -8.643 1.00 85.06 226 TYR A O 1
ATOM 1844 N N . ASN A 1 227 ? 5.757 -14.008 -8.969 1.00 89.81 227 ASN A N 1
ATOM 1845 C CA . ASN A 1 227 ? 5.669 -14.024 -10.432 1.00 89.81 227 ASN A CA 1
ATOM 1846 C C . ASN A 1 227 ? 4.305 -14.502 -10.921 1.00 89.81 227 ASN A C 1
ATOM 1848 O O . ASN A 1 227 ? 3.631 -13.782 -11.655 1.00 89.81 227 ASN A O 1
ATOM 1852 N N . TYR A 1 228 ? 3.854 -15.681 -10.496 1.00 91.44 228 TYR A N 1
ATOM 1853 C CA . TYR A 1 228 ? 2.538 -16.177 -10.896 1.00 91.44 228 TYR A CA 1
ATOM 1854 C C . TYR A 1 228 ? 1.395 -15.317 -10.327 1.00 91.44 228 TYR A C 1
ATOM 1856 O O . TYR A 1 228 ? 0.471 -14.969 -11.068 1.00 91.44 228 TYR A O 1
ATOM 1864 N N . ILE A 1 229 ? 1.482 -14.928 -9.050 1.00 90.94 229 ILE A N 1
ATOM 1865 C CA . ILE A 1 229 ? 0.429 -14.162 -8.370 1.00 90.94 229 ILE A CA 1
ATOM 1866 C C . ILE A 1 229 ? 0.167 -12.833 -9.087 1.00 90.94 229 ILE A C 1
ATOM 1868 O O . ILE A 1 229 ? -0.968 -12.550 -9.474 1.00 90.94 229 ILE A O 1
ATOM 1872 N N . TYR A 1 230 ? 1.213 -12.043 -9.322 1.00 89.06 230 TYR A N 1
ATOM 1873 C CA . TYR A 1 230 ? 1.084 -10.710 -9.905 1.00 89.06 230 TYR A CA 1
ATOM 1874 C C . TYR A 1 230 ? 0.905 -10.745 -11.421 1.00 89.06 230 TYR A C 1
ATOM 1876 O O . TYR A 1 230 ? 0.001 -10.091 -11.939 1.00 89.06 230 TYR A O 1
ATOM 1884 N N . SER A 1 231 ? 1.697 -11.540 -12.147 1.00 90.62 231 SER A N 1
ATOM 1885 C CA . SER A 1 231 ? 1.670 -11.505 -13.617 1.00 90.62 231 SER A CA 1
ATOM 1886 C C . SER A 1 231 ? 0.542 -12.315 -14.259 1.00 90.62 231 SER A C 1
ATOM 1888 O O . SER A 1 231 ? 0.266 -12.124 -15.446 1.00 90.62 231 SER A O 1
ATOM 1890 N N . LYS A 1 232 ? -0.120 -13.209 -13.508 1.00 91.31 232 LYS A N 1
ATOM 1891 C CA . LYS A 1 232 ? -1.179 -14.084 -14.040 1.00 91.31 232 LYS A CA 1
ATOM 1892 C C . LYS A 1 232 ? -2.435 -14.090 -13.180 1.00 91.31 232 LYS A C 1
ATOM 1894 O O . LYS A 1 232 ? -3.494 -13.700 -13.670 1.00 91.31 232 LYS A O 1
ATOM 1899 N N . PHE A 1 233 ? -2.333 -14.521 -11.922 1.00 92.62 233 PHE A N 1
ATOM 1900 C CA . PHE A 1 233 ? -3.509 -14.775 -11.086 1.00 92.62 233 PHE A CA 1
ATOM 1901 C C . PHE A 1 233 ? -4.333 -13.510 -10.858 1.00 92.62 233 PHE A C 1
ATOM 1903 O O . PHE A 1 233 ? -5.528 -13.502 -11.146 1.00 92.62 233 PHE A O 1
ATOM 1910 N N . MET A 1 234 ? -3.712 -12.422 -10.395 1.00 90.19 234 MET A N 1
ATOM 1911 C CA . MET A 1 234 ? -4.439 -11.179 -10.140 1.00 90.19 234 MET A CA 1
ATOM 1912 C C . MET A 1 234 ? -5.086 -10.650 -11.423 1.00 90.19 234 MET A C 1
ATOM 1914 O O . MET A 1 234 ? -6.280 -10.380 -11.433 1.00 90.19 234 MET A O 1
ATOM 1918 N N . ILE A 1 235 ? -4.354 -10.611 -12.538 1.00 88.44 235 ILE A N 1
ATOM 1919 C CA . ILE A 1 235 ? -4.880 -10.129 -13.827 1.00 88.44 235 ILE A CA 1
ATOM 1920 C C . ILE A 1 235 ? -6.104 -10.930 -14.300 1.00 88.44 235 ILE A C 1
ATOM 1922 O O . ILE A 1 235 ? -7.032 -10.355 -14.870 1.00 88.44 235 ILE A O 1
ATOM 1926 N N . ALA A 1 236 ? -6.137 -12.241 -14.047 1.00 91.12 236 ALA A N 1
ATOM 1927 C CA . ALA A 1 236 ? -7.282 -13.086 -14.376 1.00 91.12 236 ALA A CA 1
ATOM 1928 C C . ALA A 1 236 ? -8.492 -12.866 -13.443 1.00 91.12 236 ALA A C 1
ATOM 1930 O O . ALA A 1 236 ? -9.626 -13.153 -13.824 1.00 91.12 236 ALA A O 1
ATOM 1931 N N . ASN A 1 237 ? -8.276 -12.326 -12.241 1.00 90.94 237 ASN A N 1
ATOM 1932 C CA . ASN A 1 237 ? -9.280 -12.183 -11.190 1.00 90.94 237 ASN A CA 1
ATOM 1933 C C . ASN A 1 237 ? -9.677 -10.715 -10.982 1.00 90.94 237 ASN A C 1
ATOM 1935 O O . ASN A 1 237 ? -9.316 -10.079 -9.990 1.00 90.94 237 ASN A O 1
ATOM 1939 N N . LYS A 1 238 ? -10.499 -10.190 -11.901 1.00 83.12 238 LYS A N 1
ATOM 1940 C CA . LYS A 1 238 ? -10.956 -8.784 -11.908 1.00 83.12 238 LYS A CA 1
ATOM 1941 C C . LYS A 1 238 ? -11.593 -8.306 -10.597 1.00 83.12 238 LYS A C 1
ATOM 1943 O O . LYS A 1 238 ? -11.536 -7.121 -10.309 1.00 83.12 238 LYS A O 1
ATOM 1948 N N . ASN A 1 239 ? -12.142 -9.204 -9.777 1.00 83.81 239 ASN A N 1
ATOM 1949 C CA . ASN A 1 239 ? -12.723 -8.863 -8.470 1.00 83.81 239 ASN A CA 1
ATOM 1950 C C . ASN A 1 239 ? -11.707 -8.287 -7.468 1.00 83.81 239 ASN A C 1
ATOM 1952 O O . ASN A 1 239 ? -12.108 -7.679 -6.480 1.00 83.81 239 ASN A O 1
ATOM 1956 N N . ILE A 1 240 ? -10.406 -8.464 -7.720 1.00 86.50 240 ILE A N 1
ATOM 1957 C CA . ILE A 1 240 ? -9.313 -7.888 -6.924 1.00 86.50 240 ILE A CA 1
ATOM 1958 C C . ILE A 1 240 ? -9.069 -6.406 -7.298 1.00 86.50 240 ILE A C 1
ATOM 1960 O O . ILE A 1 240 ? -8.295 -5.705 -6.644 1.00 86.50 240 ILE A O 1
ATOM 1964 N N . PHE A 1 241 ? -9.768 -5.901 -8.319 1.00 84.31 241 PHE A N 1
ATOM 1965 C CA . PHE A 1 241 ? -9.601 -4.567 -8.877 1.00 84.31 241 PHE A CA 1
ATOM 1966 C C . PHE A 1 241 ? -10.912 -3.776 -8.876 1.00 84.31 241 PHE A C 1
ATOM 1968 O O . PHE A 1 241 ? -12.019 -4.316 -8.953 1.00 84.31 241 PHE A O 1
ATOM 1975 N N . GLU A 1 242 ? -10.786 -2.460 -8.815 1.00 82.62 242 GLU A N 1
ATOM 1976 C CA . GLU A 1 242 ? -11.834 -1.524 -9.187 1.00 82.62 242 GLU A CA 1
ATOM 1977 C C . GLU A 1 242 ? -12.031 -1.447 -10.698 1.00 82.62 242 GLU A C 1
ATOM 1979 O O . GLU A 1 242 ? -11.200 -1.908 -11.479 1.00 82.62 242 GLU A O 1
ATOM 1984 N N . GLU A 1 243 ? -13.155 -0.859 -11.112 1.00 75.19 243 GLU A N 1
ATOM 1985 C CA . GLU A 1 243 ? -13.463 -0.647 -12.533 1.00 75.19 243 GLU A CA 1
ATOM 1986 C C . GLU A 1 243 ? -12.405 0.221 -13.223 1.00 75.19 243 GLU A C 1
ATOM 1988 O O . GLU A 1 243 ? -12.049 -0.033 -14.370 1.00 75.19 243 GLU A O 1
ATOM 1993 N N . ASN A 1 244 ? -11.843 1.191 -12.493 1.00 71.25 244 ASN A N 1
ATOM 1994 C CA . ASN A 1 244 ? -10.722 2.018 -12.942 1.00 71.25 244 ASN A CA 1
ATOM 1995 C C . ASN A 1 244 ? -9.364 1.288 -12.891 1.00 71.25 244 ASN A C 1
ATOM 1997 O O . ASN A 1 244 ? -8.330 1.892 -13.154 1.00 71.25 244 ASN A O 1
ATOM 2001 N N . GLY A 1 245 ? -9.348 -0.000 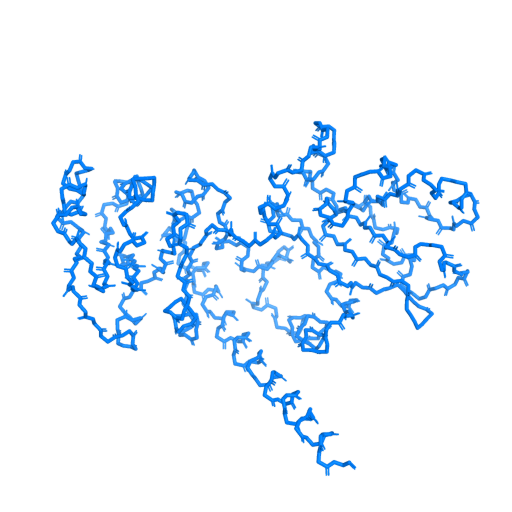-12.537 1.00 74.12 245 GLY A N 1
ATOM 2002 C CA . GLY A 1 245 ? -8.144 -0.815 -12.509 1.00 74.12 245 GLY A CA 1
ATOM 2003 C C . GLY A 1 245 ? -7.243 -0.562 -11.306 1.00 74.12 245 GLY A C 1
ATOM 2004 O O . GLY A 1 245 ? -6.051 -0.797 -11.430 1.00 74.12 245 GLY A O 1
ATOM 2005 N N . VAL A 1 246 ? -7.763 -0.101 -10.165 1.00 79.38 246 VAL A N 1
ATOM 2006 C CA . VAL A 1 246 ? -7.013 0.047 -8.897 1.00 79.38 246 VAL A CA 1
ATOM 2007 C C . VAL A 1 246 ? -7.168 -1.203 -8.027 1.00 79.38 246 VAL A C 1
ATOM 2009 O O . VAL A 1 246 ? -8.256 -1.763 -7.970 1.00 79.38 246 VAL A O 1
ATOM 2012 N N . VAL A 1 247 ? -6.116 -1.670 -7.331 1.00 82.69 247 VAL A N 1
ATOM 2013 C CA . VAL A 1 247 ? -6.234 -2.841 -6.440 1.00 82.69 247 VAL A CA 1
ATOM 2014 C C . VAL A 1 247 ? -7.137 -2.421 -5.298 1.00 82.69 247 VAL A C 1
ATOM 2016 O O . VAL A 1 247 ? -6.857 -1.431 -4.623 1.00 82.69 247 VAL A O 1
ATOM 2019 N N . ILE A 1 248 ? -8.156 -3.222 -5.006 1.00 84.69 248 ILE A N 1
ATOM 2020 C CA . ILE A 1 248 ? -9.078 -2.957 -3.894 1.00 84.69 248 ILE A CA 1
ATOM 2021 C C . ILE A 1 248 ? -8.343 -2.809 -2.552 1.00 84.69 248 ILE A C 1
ATOM 2023 O O . ILE A 1 248 ? -8.805 -2.107 -1.657 1.00 84.69 248 ILE A O 1
ATOM 2027 N N . GLY A 1 249 ? -7.170 -3.440 -2.427 1.00 81.88 249 GLY A N 1
ATOM 2028 C CA . GLY A 1 249 ? -6.343 -3.375 -1.234 1.00 81.88 249 GLY A CA 1
ATOM 2029 C C . GLY A 1 249 ? -5.823 -1.971 -0.924 1.00 81.88 249 GLY A C 1
ATOM 2030 O O . GLY A 1 249 ? -5.695 -1.624 0.245 1.00 81.88 249 GLY A O 1
ATOM 2031 N N . PHE A 1 250 ? -5.656 -1.115 -1.940 1.00 82.69 250 PHE A N 1
ATOM 2032 C CA . PHE A 1 250 ? -5.248 0.281 -1.762 1.00 82.69 250 PHE A CA 1
ATOM 2033 C C . PHE A 1 250 ? -6.181 1.047 -0.807 1.00 82.69 250 PHE A C 1
ATOM 2035 O O . PHE A 1 250 ? -5.744 1.919 -0.061 1.00 82.69 250 PHE A O 1
ATOM 2042 N N . TYR A 1 251 ? -7.471 0.696 -0.766 1.00 85.94 251 TYR A N 1
ATOM 2043 C CA . TYR A 1 251 ? -8.447 1.383 0.083 1.00 85.94 251 TYR A CA 1
ATOM 2044 C C . TYR A 1 251 ? -8.344 1.060 1.575 1.00 85.94 251 TYR A C 1
ATOM 2046 O O . TYR A 1 251 ? -9.005 1.731 2.374 1.00 85.94 251 TYR A O 1
ATOM 2054 N N . MET A 1 252 ? -7.525 0.071 1.937 1.00 89.06 252 MET A N 1
ATOM 2055 C CA . MET A 1 252 ? -7.224 -0.316 3.317 1.00 89.06 252 MET A CA 1
ATOM 2056 C C . MET A 1 252 ? -6.002 0.425 3.873 1.00 89.06 252 MET A C 1
ATOM 2058 O O . MET A 1 252 ? -5.700 0.294 5.056 1.00 89.06 252 MET A O 1
ATOM 2062 N N . HIS A 1 253 ? -5.281 1.173 3.031 1.00 88.62 253 HIS A N 1
ATOM 2063 C CA . HIS A 1 253 ? -4.019 1.807 3.394 1.00 88.62 253 HIS A CA 1
ATOM 2064 C C . HIS A 1 253 ? -4.273 3.256 3.812 1.00 88.62 253 HIS A C 1
ATOM 2066 O O . HIS A 1 253 ? -4.716 4.088 3.015 1.00 88.62 253 HIS A O 1
ATOM 2072 N N . ALA A 1 254 ? -3.961 3.570 5.062 1.00 90.38 254 ALA A N 1
ATOM 2073 C CA . ALA A 1 254 ? -3.904 4.931 5.569 1.00 90.38 254 ALA A CA 1
ATOM 2074 C C . ALA A 1 254 ? -2.448 5.400 5.649 1.00 90.38 254 ALA A C 1
ATOM 2076 O O . ALA A 1 254 ? -1.562 4.611 5.935 1.00 90.38 254 ALA A O 1
ATOM 2077 N N . ARG A 1 255 ? -2.177 6.681 5.391 1.00 83.94 255 ARG A N 1
ATOM 2078 C CA . ARG A 1 255 ? -0.795 7.216 5.376 1.00 83.94 255 ARG A CA 1
ATOM 2079 C C . ARG A 1 255 ? -0.400 7.867 6.700 1.00 83.94 255 ARG A C 1
ATOM 2081 O O . ARG A 1 255 ? 0.763 7.920 7.067 1.00 83.94 255 ARG A O 1
ATOM 2088 N N . ASN A 1 256 ? -1.385 8.400 7.400 1.00 87.94 256 ASN A N 1
ATOM 2089 C CA . ASN A 1 256 ? -1.251 9.114 8.660 1.00 87.94 256 ASN A CA 1
ATOM 2090 C C . ASN A 1 256 ? -2.589 9.029 9.411 1.00 87.94 256 ASN A C 1
ATOM 2092 O O . ASN A 1 256 ? -3.548 8.442 8.896 1.00 87.94 256 ASN A O 1
ATOM 2096 N N . ALA A 1 257 ? -2.653 9.622 10.602 1.00 93.12 257 ALA A N 1
ATOM 2097 C CA . ALA A 1 257 ? -3.851 9.684 11.436 1.00 93.12 257 ALA A CA 1
ATOM 2098 C C . ALA A 1 257 ? -5.099 10.184 10.672 1.00 93.12 257 ALA A C 1
ATOM 2100 O O . ALA A 1 257 ? -6.120 9.494 10.626 1.00 93.12 257 ALA A O 1
ATOM 2101 N N . ASP A 1 258 ? -5.000 11.317 9.969 1.00 94.19 258 ASP A N 1
ATOM 2102 C CA . ASP A 1 258 ? -6.112 11.879 9.184 1.00 94.19 258 ASP A CA 1
ATOM 2103 C C . ASP A 1 258 ? -6.573 10.935 8.067 1.00 94.19 258 ASP A C 1
ATOM 2105 O O . ASP A 1 258 ? -7.771 10.709 7.848 1.00 94.19 258 ASP A O 1
ATOM 2109 N N . GLY A 1 259 ? -5.609 10.330 7.370 1.00 92.62 259 GLY A N 1
ATOM 2110 C CA . GLY A 1 259 ? -5.847 9.310 6.362 1.00 92.62 259 GLY A CA 1
ATOM 2111 C C . GLY A 1 259 ? -6.545 8.085 6.948 1.00 92.62 259 GLY A C 1
ATOM 2112 O O . GLY A 1 259 ? -7.430 7.532 6.296 1.00 92.62 259 GLY A O 1
ATOM 2113 N N . TYR A 1 260 ? -6.208 7.695 8.178 1.00 96.19 260 TYR A N 1
ATOM 2114 C CA . TYR A 1 260 ? -6.841 6.584 8.887 1.00 96.19 260 TYR A CA 1
ATOM 2115 C C . TYR A 1 260 ? -8.300 6.891 9.205 1.00 96.19 260 TYR A C 1
ATOM 2117 O O . TYR A 1 260 ? -9.181 6.099 8.871 1.00 96.19 260 TYR A O 1
ATOM 2125 N N . ILE A 1 261 ? -8.576 8.074 9.756 1.00 97.69 261 ILE A N 1
ATOM 2126 C CA . ILE A 1 261 ? -9.934 8.542 10.066 1.00 97.69 261 ILE A CA 1
ATOM 2127 C C . ILE A 1 261 ? -10.798 8.584 8.798 1.00 97.69 261 ILE A C 1
ATOM 2129 O O . ILE A 1 261 ? -11.929 8.079 8.786 1.00 97.69 261 ILE A O 1
ATOM 2133 N N . SER A 1 262 ? -10.265 9.163 7.719 1.00 96.06 262 SER A N 1
ATOM 2134 C CA . SER A 1 262 ? -10.957 9.293 6.433 1.00 96.06 262 SER A CA 1
ATOM 2135 C C . SER A 1 262 ? -11.212 7.933 5.777 1.00 96.06 262 SER A C 1
ATOM 2137 O O . SER A 1 262 ? -12.349 7.621 5.404 1.00 96.06 262 SER A O 1
ATOM 2139 N N . CYS A 1 263 ? -10.189 7.074 5.698 1.00 95.50 263 CYS A N 1
ATOM 2140 C CA . CYS A 1 263 ? -10.318 5.744 5.107 1.00 95.50 263 CYS A CA 1
ATOM 2141 C C . CYS A 1 263 ? -11.265 4.859 5.918 1.00 95.50 263 CYS A C 1
ATOM 2143 O O . CYS A 1 263 ? -12.141 4.226 5.329 1.00 95.50 263 CYS A O 1
ATOM 2145 N N . LEU A 1 264 ? -11.169 4.860 7.250 1.00 97.75 264 LEU A N 1
ATOM 2146 C CA . LEU A 1 264 ? -12.073 4.088 8.100 1.00 97.75 264 LEU A CA 1
ATOM 2147 C C . LEU A 1 264 ? -13.517 4.579 7.960 1.00 97.75 264 LEU A C 1
ATOM 2149 O O . LEU A 1 264 ? -14.422 3.765 7.792 1.00 97.75 264 LEU A O 1
ATOM 2153 N N . SER A 1 265 ? -13.742 5.895 7.928 1.00 97.69 265 SER A N 1
ATOM 2154 C CA . SER A 1 265 ? -15.075 6.464 7.679 1.00 97.69 265 SER A CA 1
ATOM 2155 C C . SER A 1 265 ? -15.642 6.045 6.321 1.00 97.69 265 SER A C 1
ATOM 2157 O O . SER A 1 265 ? -16.808 5.655 6.230 1.00 97.69 265 SER A O 1
ATOM 2159 N N . ARG A 1 266 ? -14.820 6.061 5.263 1.00 95.94 266 ARG A N 1
ATOM 2160 C CA . ARG A 1 266 ? -15.205 5.557 3.937 1.00 95.94 266 ARG A CA 1
ATOM 2161 C C . ARG A 1 266 ? -15.589 4.082 3.996 1.00 95.94 266 ARG A C 1
ATOM 2163 O O . ARG A 1 266 ? -16.623 3.707 3.446 1.00 95.94 266 ARG A O 1
ATOM 2170 N N . LEU A 1 267 ? -14.781 3.256 4.663 1.00 96.38 267 LEU A N 1
ATOM 2171 C CA . LEU A 1 267 ? -15.059 1.832 4.809 1.00 96.38 267 LEU A CA 1
ATOM 2172 C C . LEU A 1 267 ? -16.346 1.602 5.597 1.00 96.38 267 LEU A C 1
ATOM 2174 O O . LEU A 1 267 ? -17.132 0.771 5.170 1.00 96.38 267 LEU A O 1
ATOM 2178 N N . ILE A 1 268 ? -16.624 2.350 6.669 1.00 97.31 268 ILE A N 1
ATOM 2179 C CA . ILE A 1 268 ? -17.883 2.253 7.431 1.00 97.31 268 ILE A CA 1
ATOM 2180 C C . ILE A 1 268 ? -19.094 2.552 6.537 1.00 97.31 268 ILE A C 1
ATOM 2182 O O . ILE A 1 268 ? -20.061 1.784 6.523 1.00 97.31 268 ILE A O 1
ATOM 2186 N N . ASN A 1 269 ? -19.011 3.615 5.738 1.00 96.75 269 ASN A N 1
ATOM 2187 C CA . ASN A 1 269 ? -20.111 4.079 4.893 1.00 96.75 269 ASN A CA 1
ATOM 2188 C C . ASN A 1 269 ? -20.341 3.217 3.645 1.00 96.75 269 ASN A C 1
ATOM 2190 O O . ASN A 1 269 ? -21.442 3.214 3.099 1.00 96.75 269 ASN A O 1
ATOM 2194 N N . ASN A 1 270 ? -19.331 2.479 3.184 1.00 95.44 270 ASN A N 1
ATOM 2195 C CA . ASN A 1 270 ? -19.394 1.765 1.913 1.00 95.44 270 ASN A CA 1
ATOM 2196 C C . ASN A 1 270 ? -19.344 0.242 2.102 1.00 95.44 270 ASN A C 1
ATOM 2198 O O . ASN A 1 270 ? -18.280 -0.376 2.061 1.00 95.44 270 ASN A O 1
ATOM 2202 N N . LYS A 1 271 ? -20.521 -0.379 2.277 1.00 94.31 271 LYS A N 1
ATOM 2203 C CA . LYS A 1 271 ? -20.643 -1.843 2.395 1.00 94.31 271 LYS A CA 1
ATOM 2204 C C . LYS A 1 271 ? -20.116 -2.572 1.159 1.00 94.31 271 LYS A C 1
ATOM 2206 O O . LYS A 1 271 ? -19.415 -3.562 1.315 1.00 94.31 271 LYS A O 1
ATOM 2211 N N . ASN A 1 272 ? -20.419 -2.070 -0.039 1.00 92.94 272 ASN A N 1
ATOM 2212 C CA . ASN A 1 272 ? -19.979 -2.694 -1.287 1.00 92.94 272 ASN A CA 1
ATOM 2213 C C . ASN A 1 272 ? -18.446 -2.778 -1.351 1.00 92.94 272 ASN A C 1
ATOM 2215 O O . ASN A 1 272 ? -17.894 -3.847 -1.587 1.00 92.94 272 ASN A O 1
ATOM 2219 N N . LEU A 1 273 ? -17.753 -1.684 -1.023 1.00 92.12 273 LEU A N 1
ATOM 2220 C CA . LEU A 1 273 ? -16.292 -1.666 -0.963 1.00 92.12 273 LEU A CA 1
ATOM 2221 C C . LEU A 1 273 ? -15.744 -2.676 0.057 1.00 92.12 273 LEU A C 1
ATOM 2223 O O . LEU A 1 273 ? -14.818 -3.416 -0.265 1.00 92.12 273 LEU A O 1
ATOM 2227 N N . ARG A 1 274 ? -16.328 -2.764 1.262 1.00 93.50 274 ARG A N 1
ATOM 2228 C CA . ARG A 1 274 ? -15.902 -3.758 2.268 1.00 93.50 274 ARG A CA 1
ATOM 2229 C C . ARG A 1 274 ? -16.099 -5.193 1.790 1.00 93.50 274 ARG A C 1
ATOM 2231 O O . ARG A 1 274 ? -15.200 -6.014 1.958 1.00 93.50 274 ARG A O 1
ATOM 2238 N N . ASP A 1 275 ? -17.255 -5.492 1.201 1.00 91.69 275 ASP A N 1
ATOM 2239 C CA . ASP A 1 275 ? -17.562 -6.823 0.673 1.00 91.69 275 ASP A CA 1
ATOM 2240 C C . ASP A 1 275 ? -16.604 -7.183 -0.464 1.00 91.69 275 ASP A C 1
ATOM 2242 O O . ASP A 1 275 ? -16.104 -8.305 -0.532 1.00 91.69 275 ASP A O 1
ATOM 2246 N N . LYS A 1 276 ? -16.302 -6.214 -1.334 1.00 91.75 276 LYS A N 1
ATOM 2247 C CA . LYS A 1 276 ? -15.357 -6.372 -2.436 1.00 91.75 276 LYS A CA 1
ATOM 2248 C C . LYS A 1 276 ? -13.947 -6.655 -1.926 1.00 91.75 276 LYS A C 1
ATOM 2250 O O . LYS A 1 276 ? -13.361 -7.652 -2.341 1.00 91.75 276 LYS A O 1
ATOM 2255 N N . ILE A 1 277 ? -13.452 -5.858 -0.973 1.00 92.12 277 ILE A N 1
ATOM 2256 C CA . ILE A 1 277 ? -12.183 -6.093 -0.262 1.00 92.12 277 ILE A CA 1
ATOM 2257 C C . ILE A 1 277 ? -12.148 -7.511 0.308 1.00 92.12 277 ILE A C 1
ATOM 2259 O O . ILE A 1 277 ? -11.229 -8.277 0.017 1.00 92.12 277 ILE A O 1
ATOM 2263 N N . GLY A 1 278 ? -13.175 -7.887 1.072 1.00 90.31 278 GLY A N 1
ATOM 2264 C CA . GLY A 1 278 ? -13.257 -9.203 1.690 1.00 90.31 278 GLY A CA 1
ATOM 2265 C C . GLY A 1 278 ? -13.241 -10.350 0.675 1.00 90.31 278 GLY A C 1
ATOM 2266 O O . GLY A 1 278 ? -12.500 -11.322 0.838 1.00 90.31 278 GLY A O 1
ATOM 2267 N N . ASN A 1 279 ? -13.997 -10.220 -0.417 1.00 89.56 279 ASN A N 1
ATOM 2268 C CA . ASN A 1 279 ? -14.028 -11.203 -1.497 1.00 89.56 279 ASN A CA 1
ATOM 2269 C C . ASN A 1 279 ? -12.682 -11.310 -2.223 1.00 89.56 279 ASN A C 1
ATOM 2271 O O . ASN A 1 279 ? -12.237 -12.422 -2.499 1.00 89.56 279 ASN A O 1
ATOM 2275 N N . GLY A 1 280 ? -12.006 -10.190 -2.495 1.00 90.62 280 GLY A N 1
ATOM 2276 C CA . GLY A 1 280 ? -10.674 -10.220 -3.097 1.00 90.62 280 GLY A CA 1
ATOM 2277 C C . GLY A 1 280 ? -9.636 -10.873 -2.185 1.00 90.62 280 GLY A C 1
ATOM 2278 O O . GLY A 1 280 ? -8.853 -11.689 -2.664 1.00 90.62 280 GLY A O 1
ATOM 2279 N N . MET A 1 281 ? -9.681 -10.624 -0.870 1.00 89.75 281 MET A N 1
ATOM 2280 C CA . MET A 1 281 ? -8.814 -11.315 0.099 1.00 89.75 281 MET A CA 1
ATOM 2281 C C . MET A 1 281 ? -9.104 -12.818 0.164 1.00 89.75 281 MET A C 1
ATOM 2283 O O . MET A 1 281 ? -8.175 -13.622 0.195 1.00 89.75 281 MET A O 1
ATOM 2287 N N . ARG A 1 282 ? -10.382 -13.217 0.104 1.00 89.88 282 ARG A N 1
ATOM 2288 C CA . ARG A 1 282 ? -10.782 -14.634 0.061 1.00 89.88 282 ARG A CA 1
ATOM 2289 C C . ARG A 1 282 ? -10.249 -15.361 -1.176 1.00 89.88 282 ARG A C 1
ATOM 2291 O O . ARG A 1 282 ? -10.004 -16.558 -1.103 1.00 89.88 282 ARG A O 1
ATOM 2298 N N . LEU A 1 283 ? -10.079 -14.654 -2.293 1.00 90.88 283 LEU A N 1
ATOM 2299 C CA . LEU A 1 283 ? -9.480 -15.205 -3.511 1.00 90.88 283 LEU A CA 1
ATOM 2300 C C . LEU A 1 283 ? -7.948 -15.228 -3.427 1.00 90.88 283 LEU A C 1
ATOM 2302 O O . LEU A 1 283 ? -7.330 -16.235 -3.755 1.00 90.88 283 LEU A O 1
ATOM 2306 N N . LEU A 1 284 ? -7.335 -14.129 -2.982 1.00 89.69 284 LEU A N 1
ATOM 2307 C CA . LEU A 1 284 ? -5.884 -13.944 -3.020 1.00 89.69 284 LEU A CA 1
ATOM 2308 C C . LEU A 1 284 ? -5.138 -14.766 -1.962 1.00 89.69 284 LEU A C 1
ATOM 2310 O O . LEU A 1 284 ? -4.099 -15.349 -2.269 1.00 89.69 284 LEU A O 1
ATOM 2314 N N . MET A 1 285 ? -5.645 -14.819 -0.727 1.00 89.06 285 MET A N 1
ATOM 2315 C CA . MET A 1 285 ? -4.919 -15.432 0.393 1.00 89.06 285 MET A CA 1
ATOM 2316 C C . MET A 1 285 ? -4.701 -16.946 0.227 1.00 89.06 285 MET A C 1
ATOM 2318 O O . MET A 1 285 ? -3.560 -17.386 0.393 1.00 89.06 285 MET A O 1
ATOM 2322 N N . PRO A 1 286 ? -5.715 -17.757 -0.151 1.00 90.75 286 PRO A N 1
ATOM 2323 C CA . PRO A 1 286 ? -5.503 -19.183 -0.394 1.00 90.75 286 PRO A CA 1
ATOM 2324 C C . PRO A 1 286 ? -4.528 -19.446 -1.542 1.00 90.75 286 PRO A C 1
ATOM 2326 O O . PRO A 1 286 ? -3.701 -20.352 -1.448 1.00 90.75 286 PRO A O 1
ATOM 2329 N N . GLU A 1 287 ? -4.581 -18.639 -2.604 1.00 92.69 287 GLU A N 1
ATOM 2330 C CA . GLU A 1 287 ? -3.681 -18.814 -3.741 1.00 92.69 287 GLU A CA 1
ATOM 2331 C C . GLU A 1 287 ? -2.231 -18.504 -3.365 1.00 92.69 287 GLU A C 1
ATOM 2333 O O . GLU A 1 287 ? -1.327 -19.285 -3.663 1.00 92.69 287 GLU A O 1
ATOM 2338 N N . LEU A 1 288 ? -2.002 -17.409 -2.636 1.00 89.56 288 LEU A N 1
ATOM 2339 C CA . LEU A 1 288 ? -0.674 -17.071 -2.132 1.00 89.56 288 LEU A CA 1
ATOM 2340 C C . LEU A 1 288 ? -0.117 -18.181 -1.228 1.00 89.56 288 LEU A C 1
ATOM 2342 O O . LEU A 1 288 ? 1.059 -18.533 -1.337 1.00 89.56 288 LEU A O 1
ATOM 2346 N N . TYR A 1 289 ? -0.958 -18.757 -0.364 1.00 90.25 289 TYR A N 1
ATOM 2347 C CA . TYR A 1 289 ? -0.584 -19.899 0.469 1.00 90.25 289 TYR A CA 1
ATOM 2348 C C . TYR A 1 289 ? -0.200 -21.125 -0.375 1.00 90.25 289 TYR A C 1
ATOM 2350 O O . TYR A 1 289 ? 0.846 -21.731 -0.134 1.00 90.25 289 TYR A O 1
ATOM 2358 N N . ASN A 1 290 ? -0.994 -21.462 -1.395 1.00 92.06 290 ASN A N 1
ATOM 2359 C CA . ASN A 1 290 ? -0.728 -22.595 -2.284 1.00 92.06 290 ASN A CA 1
ATOM 2360 C C . ASN A 1 290 ? 0.609 -22.448 -3.018 1.00 92.06 290 ASN A C 1
ATOM 2362 O O . ASN A 1 290 ? 1.402 -23.390 -3.034 1.00 92.06 290 ASN A O 1
ATOM 2366 N N . VAL A 1 291 ? 0.888 -21.266 -3.573 1.00 91.38 291 VAL A N 1
ATOM 2367 C CA . VAL A 1 291 ? 2.143 -20.994 -4.291 1.00 91.38 291 VAL A CA 1
ATOM 2368 C C . VAL A 1 291 ? 3.343 -21.075 -3.348 1.00 91.38 291 VAL A C 1
ATOM 2370 O O . VAL A 1 291 ? 4.342 -21.715 -3.674 1.00 91.38 291 VAL A O 1
ATOM 2373 N N . ARG A 1 292 ? 3.243 -20.493 -2.145 1.00 90.06 292 ARG A N 1
ATOM 2374 C CA . ARG A 1 292 ? 4.294 -20.599 -1.117 1.00 90.06 292 ARG A CA 1
ATOM 2375 C C . ARG A 1 292 ? 4.565 -22.049 -0.729 1.00 90.06 292 ARG A C 1
ATOM 2377 O O . ARG A 1 292 ? 5.720 -22.451 -0.633 1.00 90.06 292 ARG A O 1
ATOM 2384 N N . ARG A 1 293 ? 3.508 -22.843 -0.542 1.00 91.75 293 ARG A N 1
ATOM 2385 C CA . ARG A 1 293 ? 3.621 -24.267 -0.213 1.00 91.75 293 ARG A CA 1
ATOM 2386 C C . ARG A 1 293 ? 4.301 -25.058 -1.331 1.00 91.75 293 ARG A C 1
ATOM 2388 O O . ARG A 1 293 ? 5.124 -25.914 -1.030 1.00 91.75 293 ARG A O 1
ATOM 2395 N N . GLN A 1 294 ? 3.961 -24.801 -2.593 1.00 90.25 294 GLN A N 1
ATOM 2396 C CA . GLN A 1 294 ? 4.589 -25.475 -3.735 1.00 90.25 294 GLN A CA 1
ATOM 2397 C C . GLN A 1 294 ? 6.087 -25.182 -3.808 1.00 90.25 294 GLN A C 1
ATOM 2399 O O . GLN A 1 294 ? 6.872 -26.119 -3.907 1.00 90.25 294 GLN A O 1
ATOM 2404 N N . LEU A 1 295 ? 6.481 -23.916 -3.663 1.00 86.94 295 LEU A N 1
ATOM 2405 C CA . LEU A 1 295 ? 7.892 -23.527 -3.667 1.00 86.94 295 LEU A CA 1
ATOM 2406 C C . LEU A 1 295 ? 8.670 -24.149 -2.509 1.00 86.94 295 LEU A C 1
ATOM 2408 O O . LEU A 1 295 ? 9.749 -24.679 -2.726 1.00 86.94 295 LEU A O 1
ATOM 2412 N N . LEU A 1 296 ? 8.089 -24.181 -1.305 1.00 88.62 296 LEU A N 1
ATOM 2413 C CA . LEU A 1 296 ? 8.713 -24.864 -0.172 1.00 88.62 296 LEU A CA 1
ATOM 2414 C C . LEU A 1 296 ? 8.959 -26.353 -0.470 1.00 88.62 296 LEU A C 1
ATOM 2416 O O . LEU A 1 296 ? 10.005 -26.887 -0.116 1.00 88.62 296 LEU A O 1
ATOM 2420 N N . LEU A 1 297 ? 8.013 -27.032 -1.127 1.00 89.81 297 LEU A N 1
ATOM 2421 C CA . LEU A 1 297 ? 8.182 -28.435 -1.518 1.00 89.81 297 LEU A CA 1
ATOM 2422 C C . LEU A 1 297 ? 9.261 -28.618 -2.595 1.00 89.81 297 LEU A C 1
ATOM 2424 O O . LEU A 1 297 ? 9.966 -29.624 -2.564 1.00 89.81 297 LEU A O 1
ATOM 2428 N N . GLU A 1 298 ? 9.384 -27.685 -3.540 1.00 88.62 298 GLU A N 1
ATOM 2429 C CA . GLU A 1 298 ? 10.462 -27.677 -4.539 1.00 88.62 298 GLU A CA 1
ATOM 2430 C C . GLU A 1 298 ? 11.830 -27.487 -3.876 1.00 88.62 298 GLU A C 1
ATOM 2432 O O . GLU A 1 298 ? 12.739 -28.277 -4.126 1.00 88.62 298 GLU A O 1
ATOM 2437 N N . ASP A 1 299 ? 11.949 -26.510 -2.974 1.00 87.94 299 ASP A N 1
ATOM 2438 C CA . ASP A 1 299 ? 13.183 -26.235 -2.234 1.00 87.94 299 ASP A CA 1
ATOM 2439 C C . ASP A 1 299 ? 13.589 -27.441 -1.371 1.00 87.94 299 ASP A C 1
ATOM 2441 O O . ASP A 1 299 ? 14.748 -27.848 -1.370 1.00 87.94 299 ASP A O 1
ATOM 2445 N N . MET A 1 300 ? 12.629 -28.081 -0.690 1.00 90.12 300 MET A N 1
ATOM 2446 C CA . MET A 1 300 ? 12.888 -29.299 0.087 1.00 90.12 300 MET A CA 1
ATOM 2447 C C . MET A 1 300 ? 13.361 -30.470 -0.780 1.00 90.12 300 MET A C 1
ATOM 2449 O O . MET A 1 300 ? 14.198 -31.248 -0.331 1.00 90.12 300 MET A O 1
ATOM 2453 N N . ARG A 1 301 ? 12.838 -30.618 -2.004 1.00 88.44 301 ARG A N 1
ATOM 2454 C CA . ARG A 1 301 ? 13.294 -31.662 -2.938 1.00 88.44 301 ARG A CA 1
ATOM 2455 C C . ARG A 1 301 ? 14.711 -31.392 -3.427 1.00 88.44 301 ARG A C 1
ATOM 2457 O O . ARG A 1 301 ? 15.511 -32.314 -3.417 1.00 88.44 301 ARG A O 1
ATOM 2464 N N . GLY A 1 302 ? 15.033 -30.142 -3.760 1.00 83.56 302 GLY A N 1
ATOM 2465 C CA . GLY A 1 302 ? 16.375 -29.756 -4.206 1.00 83.56 302 GLY A CA 1
ATOM 2466 C C . GLY A 1 302 ? 17.469 -29.887 -3.140 1.00 83.56 302 GLY A C 1
ATOM 2467 O O . GLY A 1 302 ? 18.640 -29.884 -3.486 1.00 83.56 302 GLY A O 1
ATOM 2468 N N . ILE A 1 303 ? 17.111 -30.000 -1.855 1.00 83.25 303 ILE A N 1
ATOM 2469 C CA . ILE A 1 303 ? 18.057 -30.299 -0.761 1.00 83.25 303 ILE A CA 1
ATOM 2470 C C . ILE A 1 303 ? 18.324 -31.813 -0.633 1.00 83.25 303 ILE A C 1
ATOM 2472 O O . ILE A 1 303 ? 19.338 -32.213 -0.064 1.00 83.25 303 ILE A O 1
ATOM 2476 N N . LEU A 1 304 ? 17.400 -32.657 -1.105 1.00 71.81 304 LEU A N 1
ATOM 2477 C CA . LEU A 1 304 ? 17.469 -34.119 -0.987 1.00 71.81 304 LEU A CA 1
ATOM 2478 C C . LEU A 1 304 ? 18.099 -34.805 -2.214 1.00 71.81 304 LEU A C 1
ATOM 2480 O O . LEU A 1 304 ? 18.324 -36.016 -2.160 1.00 71.81 304 LEU A O 1
ATOM 2484 N N . GLU A 1 305 ? 18.356 -34.054 -3.286 1.00 68.88 305 GLU A N 1
ATOM 2485 C CA . GLU A 1 305 ? 19.067 -34.469 -4.508 1.00 68.88 305 GLU A CA 1
ATOM 2486 C C . GLU A 1 305 ? 20.528 -33.996 -4.481 1.00 68.88 305 GLU A C 1
ATOM 2488 O O . GLU A 1 305 ? 21.398 -34.784 -4.919 1.00 68.88 305 GLU A O 1
#

Sequence (305 aa):
MVLGVIGRLVKVDSDEYLECIAEVMKKHSNTIFIAAGSGNMPVIRKKVEKLGISERFFMPGFVDPHIYGYIIDIFCDTFPMGQGESLSEFMHKGRCYIYIPNDEYYQTFLSADFSQELLGLKYSKEVLIYISNLEQYQKGLKNWKKILEEKDVVLLVKEEFRENLKNIDIGNCRIVFVSNDINVSILADITFEIKSNGLFMVGANTQLIEKETLRFLRFYQDQKVYNYIYSKFMIANKNIFEENGVVIGFYMHARNADGYISCLSRLINNKNLRDKIGNGMRLLMPELYNVRRQLLLEDMRGILE

Foldseek 3Di:
DEEEAADECVLVLDLLQLLLVLLLCVVPVPYAYEYEEDDDVVSSLVSCVVSVRNVRYHYPYHDDLLVVLVVHQEYEAGPPDGDDVSVVSSLLLLFHYADADPDPLLVVLVVFDDDPVLVVLLADQAAEEEAPPCVPDDPPFPCQCVPQVDPRYEYEAEPVCPVVCVVDCSDPGHYDYDYPPGPSLSSGQWYWYRDPSHIATADGDCQPYDYLCLVRLLRHDHDQLSNCLRNPVVVVPCLCADPSGTGLVSLNYANGSVSSSVSVSVCVVDPPSRSSSSVNSNRRVVSSVVSVVVVVVVVVVVVVD

Solvent-accessible surface area (backbone atoms only — not comparable to full-atom values): 16747 Å² total; per-residue (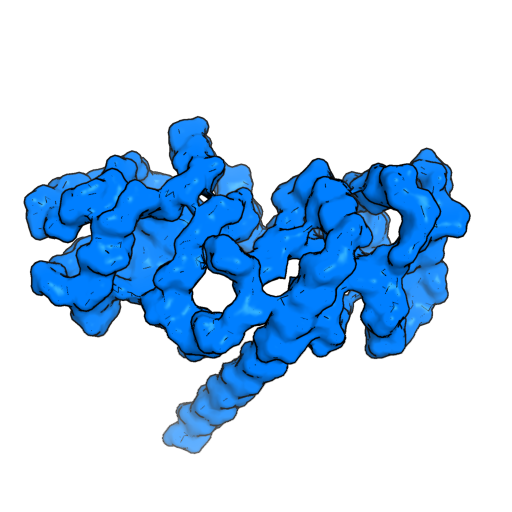Å²): 89,35,35,22,40,61,47,61,37,66,38,61,63,27,69,73,44,47,49,35,52,39,56,40,42,67,76,37,76,70,41,36,37,36,52,31,26,55,65,66,56,72,62,45,48,57,50,35,48,76,64,70,42,45,96,41,52,43,68,83,31,74,73,61,63,81,62,51,50,75,64,39,60,33,38,52,49,36,41,94,49,61,66,56,68,57,49,54,59,36,38,66,68,22,46,27,52,36,36,58,80,77,48,72,65,53,55,51,50,73,72,50,92,68,53,71,66,57,48,51,49,56,71,42,72,4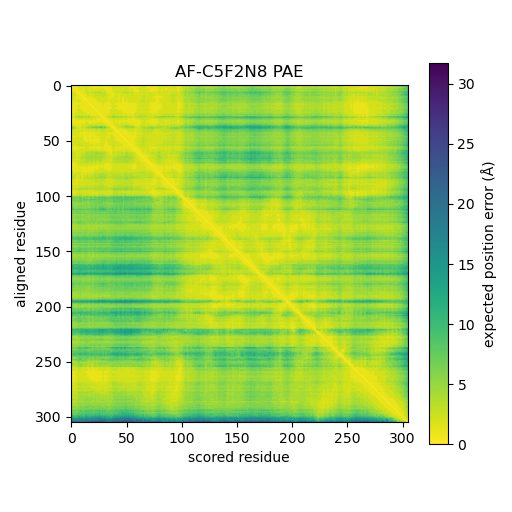7,47,35,34,28,55,83,47,60,88,70,70,60,94,82,40,39,58,45,64,81,57,38,56,39,93,52,34,34,40,50,39,47,52,88,48,58,72,61,49,81,80,49,91,53,79,81,37,46,75,46,78,37,62,76,89,56,66,55,78,70,63,18,33,31,32,28,36,71,51,96,70,22,55,26,28,57,45,76,53,64,86,85,50,88,53,78,63,56,82,48,30,66,37,36,61,59,57,76,69,49,25,53,44,45,34,43,51,49,72,74,40,60,68,40,35,44,96,88,50,41,54,43,67,61,66,28,60,17,88,46,66,69,41,38,34,51,40,50,48,50,46,71,76,30,61,67,60,34,53,40,36,5,52,27,34,50,56,50,48,59,50,54,50,52,44,50,52,51,50,52,53,51,56,55,50,67,72,76,109

Mean predicted aligned error: 4.85 Å

pLDDT: mean 92.48, std 5.28, range [68.88, 98.69]

Nearest PDB structures (foldseek):
  5d01-assembly1_A  TM=8.090E-01  e=8.878E-02  Bacillus subtilis subsp. subtilis str. 168
  8b5s-assembly1_A  TM=4.788E-01  e=2.088E-03  Pseudomonas aeruginosa
  8b63-assembly1_A  TM=4.772E-01  e=1.860E-03  Pseudomonas aeruginosa
  2iw1-assembly1_A  TM=4.785E-01  e=3.312E-03  Escherichia coli str. K-12 substr. W3110
  1v4v-assembly1_B  TM=1.916E-01  e=5.928E-02  Thermus thermophilus

Radius of gyration: 22.15 Å; Cα contacts (8 Å, |Δi|>4): 502; chains: 1; bounding box: 50×54×63 Å